Protein AF-A0A7Y0R217-F1 (afdb_monomer)

Radius of gyration: 30.02 Å; Cα contacts (8 Å, |Δi|>4): 148; chains: 1; bounding box: 48×83×66 Å

pLDDT: mean 73.99, std 23.49, range [31.81, 98.44]

Mean predicted aligned error: 20.3 Å

Nearest PDB structures (foldseek):
  8pk0-assembly1_d  TM=7.500E-01  e=3.199E-02  Homo sapiens
  8qsj-assembly1_d  TM=7.349E-01  e=3.199E-02  Homo sapiens
  6zm5-assembly1_d  TM=7.813E-01  e=1.384E-01  Homo sapiens
  6jzn-assembly3_D  TM=6.390E-01  e=9.596E-02  Arabidopsis thaliana
  3er0-assembly1_A  TM=3.641E-01  e=2.591E+00  Saccharomyces cerevisiae

InterPro domains:
  IPR007379 Tim44-like domain [PF04280] (112-198)
  IPR007379 Tim44-like domain [SM00978] (103-214)
  IPR032710 NTF2-like domain superfamily [SSF54427] (113-202)

Foldseek 3Di:
DDDDDDPDDDPPPPVVVCPPPVVVVCVVDVCPPDNDPVNVVVVVVVVVVVVVVVVVVVVVVPPPDDDDDDDDDDDDDDDDDDDDDDDDDDDDDDDDDDDDDDPDPPVPAAPDDDPPDDPVVVQVVVQVVVVVCVVCLQVVVLVSVPVPDDPVVSVVSNVVSVVDDDGFAKAFPDKGKDFRHWDDDPPDTDTKIWIWGWIAGPVVRDIDIGTDID

Solvent-accessible surface area (backbone atoms only — not comparable to full-atom values): 14045 Å² total; per-residue (Å²): 138,82,88,77,89,82,89,78,75,97,75,73,76,80,71,61,69,62,68,80,49,55,60,64,51,52,76,78,37,88,78,78,78,62,93,46,77,66,53,58,51,51,53,50,50,53,51,48,51,52,51,52,52,53,50,56,58,57,60,69,72,73,72,89,82,82,83,81,88,85,84,89,84,85,88,80,88,84,89,82,90,82,82,90,82,89,78,83,92,79,89,77,88,86,77,89,76,91,78,92,87,73,99,62,90,70,77,77,67,50,75,40,70,59,90,88,64,58,63,67,64,48,42,56,48,50,47,50,50,52,50,52,48,50,50,25,60,23,70,66,36,59,74,65,47,50,78,76,45,55,76,70,57,34,54,53,51,50,58,53,53,71,74,55,78,82,71,52,56,72,42,72,78,45,70,47,60,44,80,69,31,23,45,54,61,100,86,49,77,50,69,31,35,38,36,41,37,32,34,31,27,75,87,79,70,45,74,49,75,40,81,48,78,84

Secondary structure (DSSP, 8-state):
-----------SSSSSTTTSSTTHHHHHS-TTSS--HHHHHHHHHHHHHHHHHHHHHHHTTS--S---------------------------------------------B-PPTT--HHHHHHHHHHHHHHHHHHHHTT-HHHHHTTS-HHHHHHHHHHHTTS-S---EEEEEEEEEEEEEEE-SS-EEEEEEEEEEEEETTTTEEEEEEEE-

Structure (mmCIF, N/CA/C/O backbone):
data_AF-A0A7Y0R217-F1
#
_entry.id   AF-A0A7Y0R217-F1
#
loop_
_atom_site.group_PDB
_atom_site.id
_atom_site.type_symbol
_atom_site.label_atom_id
_atom_site.label_alt_id
_atom_site.label_comp_id
_atom_site.label_asym_id
_atom_site.label_entity_id
_atom_site.label_seq_id
_atom_site.pdbx_PDB_ins_code
_atom_site.Cartn_x
_atom_site.Cartn_y
_atom_site.Cartn_z
_atom_site.occupancy
_atom_site.B_iso_or_equiv
_atom_site.auth_seq_id
_atom_site.auth_comp_id
_atom_site.auth_asym_id
_atom_site.auth_atom_id
_atom_site.pdbx_PDB_model_num
ATOM 1 N N . THR A 1 1 ? -19.863 64.760 17.420 1.00 40.34 1 THR A N 1
ATOM 2 C CA . THR A 1 1 ? -19.560 63.446 18.028 1.00 40.34 1 THR A CA 1
ATOM 3 C C . THR A 1 1 ? -19.439 62.432 16.890 1.00 40.34 1 THR A C 1
ATOM 5 O O . THR A 1 1 ? -20.419 62.153 16.228 1.00 40.34 1 THR A O 1
ATOM 8 N N . THR A 1 2 ? -18.251 62.281 16.296 1.00 39.44 2 THR A N 1
ATOM 9 C CA . THR A 1 2 ? -17.236 61.218 16.518 1.00 39.44 2 THR A CA 1
ATOM 10 C C . THR A 1 2 ? -17.605 59.802 16.041 1.00 39.44 2 THR A C 1
ATOM 12 O O . THR A 1 2 ? -18.441 59.167 16.670 1.00 39.44 2 THR A O 1
ATOM 15 N N . LYS A 1 3 ? -16.785 59.304 15.087 1.00 40.69 3 LYS A N 1
ATOM 16 C CA . LYS A 1 3 ? -16.396 57.897 14.789 1.00 40.69 3 LYS A CA 1
ATOM 17 C C . LYS A 1 3 ? -17.457 56.987 14.135 1.00 40.69 3 LYS A C 1
ATOM 19 O O . LYS A 1 3 ? -18.625 57.093 14.442 1.00 40.69 3 LYS A O 1
ATOM 24 N N . SER A 1 4 ? -17.131 56.025 13.268 1.00 38.47 4 SER A N 1
ATOM 25 C CA . SER A 1 4 ? -15.872 55.564 12.659 1.00 38.47 4 SER A CA 1
ATOM 26 C C . SER A 1 4 ? -16.232 54.629 11.500 1.00 38.47 4 SER A C 1
ATOM 28 O O . SER A 1 4 ? -17.182 53.862 11.605 1.00 38.47 4 SER A O 1
ATOM 30 N N . SER A 1 5 ? -15.422 54.641 10.443 1.00 52.19 5 SER A N 1
ATOM 31 C CA . SER A 1 5 ? -15.337 53.554 9.462 1.00 52.19 5 SER A CA 1
ATOM 32 C C . SER A 1 5 ? -14.946 52.244 10.163 1.00 52.19 5 SER A C 1
ATOM 34 O O . SER A 1 5 ? -14.032 52.260 10.992 1.00 52.19 5 SER A O 1
ATOM 36 N N . SER A 1 6 ? -15.554 51.122 9.780 1.00 46.84 6 SER A N 1
ATOM 37 C CA . SER A 1 6 ? -15.023 49.775 10.019 1.00 46.84 6 SER A CA 1
ATOM 38 C C . SER A 1 6 ? -14.644 49.132 8.686 1.00 46.84 6 SER A C 1
ATOM 40 O O . SER A 1 6 ? -15.359 48.329 8.097 1.00 46.84 6 SER A O 1
ATOM 42 N N . LYS A 1 7 ? -13.447 49.496 8.228 1.00 54.38 7 LYS A N 1
ATOM 43 C CA . LYS A 1 7 ? -12.594 48.626 7.425 1.00 54.38 7 LYS A CA 1
ATOM 44 C C . LYS A 1 7 ? -11.985 47.605 8.403 1.00 54.38 7 LYS A C 1
ATOM 46 O O . LYS A 1 7 ? -11.138 47.974 9.208 1.00 54.38 7 LYS A O 1
ATOM 51 N N . ILE A 1 8 ? -12.447 46.360 8.364 1.00 51.16 8 ILE A N 1
ATOM 52 C CA . ILE A 1 8 ? -11.819 45.184 8.994 1.00 51.16 8 ILE A CA 1
ATOM 53 C C . ILE A 1 8 ? -11.670 44.210 7.817 1.00 51.16 8 ILE A C 1
ATOM 55 O O . ILE A 1 8 ? -12.667 43.742 7.288 1.00 51.16 8 ILE A O 1
ATOM 59 N N . GLY A 1 9 ? -10.509 44.079 7.171 1.00 41.50 9 GLY A N 1
ATOM 60 C CA . GLY A 1 9 ? -9.228 43.677 7.751 1.00 41.50 9 GLY A CA 1
ATOM 61 C C . GLY A 1 9 ? -9.164 42.153 7.638 1.00 41.50 9 GLY A C 1
ATOM 62 O O . GLY A 1 9 ? -9.639 41.459 8.521 1.00 41.50 9 GLY A O 1
ATOM 63 N N . LEU A 1 10 ? -8.856 41.597 6.462 1.00 50.31 10 LEU A N 1
ATOM 64 C CA . LEU A 1 10 ? -7.530 41.055 6.106 1.00 50.31 10 LEU A CA 1
ATOM 65 C C . LEU A 1 10 ? -6.806 40.288 7.238 1.00 50.31 10 LEU A C 1
ATOM 67 O O . LEU A 1 10 ? -5.587 40.345 7.350 1.00 50.31 10 LEU A O 1
ATOM 71 N N . MET A 1 11 ? -7.555 39.578 8.080 1.00 53.94 11 MET A N 1
ATOM 72 C CA . MET A 1 11 ? -7.041 38.743 9.171 1.00 53.94 11 MET A CA 1
ATOM 73 C C . MET A 1 11 ? -7.435 37.267 8.978 1.00 53.94 11 MET A C 1
ATOM 75 O O . MET A 1 11 ? -7.652 36.540 9.934 1.00 53.94 11 MET A O 1
ATOM 79 N N . GLY A 1 12 ? -7.545 36.819 7.723 1.00 51.97 12 GLY A N 1
ATOM 80 C CA . GLY A 1 12 ? -7.735 35.403 7.374 1.00 51.97 12 GLY A CA 1
ATOM 81 C C . GLY A 1 12 ? -6.455 34.694 6.914 1.00 51.97 12 GLY A C 1
ATOM 82 O O . GLY A 1 12 ? -6.451 33.482 6.757 1.00 51.97 12 GLY A O 1
ATOM 83 N N . GLY A 1 13 ? -5.361 35.431 6.686 1.00 53.06 13 GLY A N 1
ATOM 84 C CA . GLY A 1 13 ? -4.181 34.904 5.983 1.00 53.06 13 GLY A CA 1
ATOM 85 C C . GLY A 1 13 ? -3.012 34.441 6.855 1.00 53.06 13 GLY A C 1
ATOM 86 O O . GLY A 1 13 ? -2.056 33.901 6.317 1.00 53.06 13 GLY A O 1
ATOM 87 N N . LEU A 1 14 ? -3.045 34.658 8.175 1.00 52.94 14 LEU A N 1
ATOM 88 C CA . LEU A 1 14 ? -1.906 34.358 9.064 1.00 52.94 14 LEU A CA 1
ATOM 89 C C . LEU A 1 14 ? -2.138 33.177 10.019 1.00 52.94 14 LEU A C 1
ATOM 91 O O . LEU A 1 14 ? -1.205 32.769 10.698 1.00 52.94 14 LEU A O 1
ATOM 95 N N . LEU A 1 15 ? -3.339 32.589 10.033 1.00 55.59 15 LEU A N 1
ATOM 96 C CA . LEU A 1 15 ? -3.631 31.360 10.789 1.00 55.59 15 LEU A CA 1
ATOM 97 C C . LEU A 1 15 ? -3.826 30.124 9.893 1.00 55.59 15 LEU A C 1
ATOM 99 O O . LEU A 1 15 ? -3.743 29.007 10.386 1.00 55.59 15 LEU A O 1
ATOM 103 N N . GLY A 1 16 ? -4.001 30.296 8.577 1.00 55.72 16 GLY A N 1
ATOM 104 C CA . GLY A 1 16 ? -4.123 29.178 7.629 1.00 55.72 16 GLY A CA 1
ATOM 105 C C . GLY A 1 16 ? -2.792 28.534 7.216 1.00 55.72 16 GLY A C 1
ATOM 106 O O . GLY A 1 16 ? -2.783 27.428 6.693 1.00 55.72 16 GLY A O 1
ATOM 107 N N . GLY A 1 17 ? -1.657 29.199 7.461 1.00 52.03 17 GLY A N 1
ATOM 108 C CA . GLY A 1 17 ? -0.336 28.720 7.028 1.00 52.03 17 GLY A CA 1
ATOM 109 C C . GLY A 1 17 ? 0.374 27.775 8.002 1.00 52.03 17 GLY A C 1
ATOM 110 O O . GLY A 1 17 ? 1.376 27.178 7.629 1.00 52.03 17 GLY A O 1
ATOM 111 N N . LEU A 1 18 ? -0.119 27.634 9.238 1.00 53.81 18 LEU A N 1
ATOM 112 C CA . LEU A 1 18 ? 0.486 26.754 10.251 1.00 53.81 18 LEU A CA 1
ATOM 113 C C . LEU A 1 18 ? -0.159 25.360 10.315 1.00 53.81 18 LEU A C 1
ATOM 115 O O . LEU A 1 18 ? 0.406 24.471 10.942 1.00 53.81 18 LEU A O 1
ATOM 119 N N . LEU A 1 19 ? -1.294 25.146 9.641 1.00 57.41 19 LEU A N 1
ATOM 120 C CA . LEU A 1 19 ? -2.012 23.865 9.662 1.00 57.41 19 LEU A CA 1
ATOM 121 C C . LEU A 1 19 ? -1.797 23.022 8.398 1.00 57.41 19 LEU A C 1
ATOM 123 O O . LEU A 1 19 ? -1.821 21.803 8.485 1.00 57.41 19 LEU A O 1
ATOM 127 N N . ALA A 1 20 ? -1.500 23.641 7.252 1.00 56.81 20 ALA A N 1
ATOM 128 C CA . ALA A 1 20 ? -1.344 22.915 5.987 1.00 56.81 20 ALA A CA 1
ATOM 129 C C . ALA A 1 20 ? 0.020 22.214 5.809 1.00 56.81 20 ALA A C 1
ATOM 131 O O . ALA A 1 20 ? 0.196 21.459 4.863 1.00 56.81 20 ALA A O 1
ATOM 132 N N . GLY A 1 21 ? 0.998 22.459 6.687 1.00 55.25 21 GLY A N 1
ATOM 133 C CA . GLY A 1 21 ? 2.333 21.854 6.547 1.00 55.25 21 GLY A CA 1
ATOM 134 C C . GLY A 1 21 ? 3.092 21.596 7.846 1.00 55.25 21 GLY A C 1
ATOM 135 O O . GLY A 1 21 ? 4.149 20.977 7.807 1.00 55.25 21 GLY A O 1
ATOM 136 N N . GLY A 1 22 ? 2.577 22.040 8.999 1.00 57.50 22 GLY A N 1
ATOM 137 C CA . GLY A 1 22 ? 3.243 21.835 10.290 1.00 57.50 22 GLY A CA 1
ATOM 138 C C . GLY A 1 22 ? 3.114 20.407 10.824 1.00 57.50 22 GLY A C 1
ATOM 139 O O . GLY A 1 22 ? 4.030 19.918 11.474 1.00 57.50 22 GLY A O 1
ATOM 140 N N . LEU A 1 23 ? 2.001 19.731 10.519 1.00 59.25 23 LEU A N 1
ATOM 141 C CA . LEU A 1 23 ? 1.755 18.362 10.972 1.00 59.25 23 LEU A CA 1
ATOM 142 C C . LEU A 1 23 ? 2.426 17.337 10.049 1.00 59.25 23 LEU A C 1
ATOM 144 O O . LEU A 1 23 ? 3.128 16.468 10.542 1.00 59.25 23 LEU A O 1
ATOM 148 N N . LEU A 1 24 ? 2.344 17.495 8.724 1.00 55.47 24 LEU A N 1
ATOM 149 C CA . LEU A 1 24 ? 2.995 16.574 7.777 1.00 55.47 24 LEU A CA 1
ATOM 150 C C . LEU A 1 24 ? 4.533 16.645 7.825 1.00 55.47 24 LEU A C 1
ATOM 152 O O . LEU A 1 24 ? 5.201 15.623 7.697 1.00 55.47 24 LEU A O 1
ATOM 156 N N . ALA A 1 25 ? 5.117 17.815 8.107 1.00 56.38 25 ALA A N 1
ATOM 157 C CA . ALA A 1 25 ? 6.560 17.928 8.341 1.00 56.38 25 ALA A CA 1
ATOM 158 C C . ALA A 1 25 ? 7.022 17.199 9.620 1.00 56.38 25 ALA A C 1
ATOM 160 O O . ALA A 1 25 ? 8.169 16.760 9.685 1.00 56.38 25 ALA A O 1
ATOM 161 N N . ALA A 1 26 ? 6.138 17.042 10.613 1.00 58.41 26 ALA A N 1
ATOM 162 C CA . ALA A 1 26 ? 6.424 16.311 11.848 1.00 58.41 26 ALA A CA 1
ATOM 163 C C . ALA A 1 26 ? 6.405 14.783 11.663 1.00 58.41 26 ALA A C 1
ATOM 165 O O . ALA A 1 26 ? 7.041 14.080 12.441 1.00 58.41 26 ALA A O 1
ATOM 166 N N . PHE A 1 27 ? 5.716 14.276 10.633 1.00 55.00 27 PHE A N 1
ATOM 167 C CA . PHE A 1 27 ? 5.677 12.845 10.307 1.00 55.00 27 PHE A CA 1
ATOM 168 C C . PHE A 1 27 ? 6.881 12.384 9.469 1.00 55.00 27 PHE A C 1
ATOM 170 O O . PHE A 1 27 ? 7.297 11.237 9.592 1.00 55.00 27 PHE A O 1
ATOM 177 N N . PHE A 1 28 ? 7.486 13.271 8.667 1.00 62.25 28 PHE A N 1
ATOM 178 C CA . PHE A 1 28 ? 8.640 12.936 7.812 1.00 62.25 28 PHE A CA 1
ATOM 179 C C . PHE A 1 28 ? 10.005 13.393 8.351 1.00 62.25 28 PHE A C 1
ATOM 181 O O . PHE A 1 28 ? 11.042 12.966 7.846 1.00 62.25 28 PHE A O 1
ATOM 188 N N . GLY A 1 29 ? 10.039 14.246 9.375 1.00 53.84 29 GLY A N 1
ATOM 189 C CA . GLY A 1 29 ? 11.262 14.621 10.079 1.00 53.84 29 GLY A CA 1
ATOM 190 C C . GLY A 1 29 ? 11.095 14.333 11.560 1.00 53.84 29 GLY A C 1
ATOM 191 O O . GLY A 1 29 ? 10.239 14.951 12.181 1.00 53.84 29 GLY A O 1
ATOM 192 N N . GLY A 1 30 ? 11.900 13.417 12.112 1.00 53.91 30 GLY A N 1
ATOM 193 C CA . GLY A 1 30 ? 11.903 12.988 13.520 1.00 53.91 30 GLY A CA 1
ATOM 194 C C . GLY A 1 30 ? 12.216 14.097 14.536 1.00 53.91 30 GLY A C 1
ATOM 195 O O . GLY A 1 30 ? 13.171 14.004 15.293 1.00 53.91 30 GLY A O 1
ATOM 196 N N . ALA A 1 31 ? 11.403 15.149 14.565 1.00 51.25 31 ALA A N 1
ATOM 197 C CA . ALA A 1 31 ? 11.611 16.381 15.317 1.00 51.25 31 ALA A CA 1
ATOM 198 C C . ALA A 1 31 ? 11.029 16.343 16.740 1.00 51.25 31 ALA A C 1
ATOM 200 O O . ALA A 1 31 ? 10.932 17.383 17.391 1.00 51.25 31 ALA A O 1
ATOM 201 N N . PHE A 1 32 ? 10.613 15.173 17.235 1.00 50.97 32 PHE A N 1
ATOM 202 C CA . PHE A 1 32 ? 9.983 15.060 18.555 1.00 50.97 32 PHE A CA 1
ATOM 203 C C . PHE A 1 32 ? 10.562 13.964 19.452 1.00 50.97 32 PHE A C 1
ATOM 205 O O . PHE A 1 32 ? 9.978 13.661 20.490 1.00 50.97 32 PHE A O 1
ATOM 212 N N . GLU A 1 33 ? 11.753 13.448 19.142 1.00 54.47 33 GLU A N 1
ATOM 213 C CA . GLU A 1 33 ? 12.513 12.617 20.081 1.00 54.47 33 GLU A CA 1
ATOM 214 C C . GLU A 1 33 ? 13.579 13.456 20.810 1.00 54.47 33 GLU A C 1
ATOM 216 O O . GLU A 1 33 ? 14.783 13.317 20.619 1.00 54.47 33 GLU A O 1
ATOM 221 N N . GLY A 1 34 ? 13.102 14.377 21.656 1.00 58.50 34 GLY A N 1
ATOM 222 C CA . GLY A 1 34 ? 13.940 15.282 22.447 1.00 58.50 34 GLY A CA 1
ATOM 223 C C . GLY A 1 34 ? 14.572 16.401 21.614 1.00 58.50 34 GLY A C 1
ATOM 224 O O . GLY A 1 34 ? 15.005 16.195 20.493 1.00 58.50 34 GLY A O 1
ATOM 225 N N . ILE A 1 35 ? 14.636 17.617 22.161 1.00 56.47 35 ILE A N 1
ATOM 226 C CA . ILE A 1 35 ? 15.282 18.744 21.472 1.00 56.47 35 ILE A CA 1
ATOM 227 C C . ILE A 1 35 ? 16.783 18.440 21.367 1.00 56.47 35 ILE A C 1
ATOM 229 O O . ILE A 1 35 ? 17.533 18.666 22.323 1.00 56.47 35 ILE A O 1
ATOM 233 N N . GLN A 1 36 ? 17.231 17.917 20.226 1.00 63.22 36 GLN A N 1
ATOM 234 C CA . GLN A 1 36 ? 18.647 17.747 19.945 1.00 63.22 36 GLN A CA 1
ATOM 235 C C . GLN A 1 36 ? 19.232 19.100 19.525 1.00 63.22 36 GLN A C 1
ATOM 237 O O . GLN A 1 36 ? 18.567 19.955 18.940 1.00 63.22 36 GLN A O 1
ATOM 242 N N . PHE A 1 37 ? 20.517 19.322 19.810 1.00 68.50 37 PHE A N 1
ATOM 243 C CA . PHE A 1 37 ? 21.212 20.559 19.425 1.00 68.50 37 PHE A CA 1
ATOM 244 C C . PHE A 1 37 ? 21.107 20.851 17.913 1.00 68.50 37 PHE A C 1
ATOM 246 O O . PHE A 1 37 ? 21.086 22.012 17.505 1.00 68.50 37 PHE A O 1
ATOM 253 N N . MET A 1 38 ? 20.976 19.807 17.089 1.00 73.38 38 MET A N 1
ATOM 254 C CA . MET A 1 38 ? 20.768 19.917 15.644 1.00 73.38 38 MET A CA 1
ATOM 255 C C . MET A 1 38 ? 19.411 20.523 15.266 1.00 73.38 38 MET A C 1
ATOM 257 O O . MET A 1 38 ? 19.349 21.304 14.317 1.00 73.38 38 MET A O 1
ATOM 261 N N . ASP A 1 39 ? 18.358 20.273 16.043 1.00 66.94 39 ASP A N 1
ATOM 262 C CA . ASP A 1 39 ? 17.020 20.814 15.776 1.00 66.94 39 ASP A CA 1
ATOM 263 C C . ASP A 1 39 ? 16.978 22.324 16.026 1.00 66.94 39 ASP A C 1
ATOM 265 O O . ASP A 1 39 ? 16.393 23.082 15.253 1.00 66.94 39 ASP A O 1
ATOM 269 N N . ILE A 1 40 ? 17.696 22.795 17.053 1.00 76.50 40 ILE A N 1
ATOM 270 C CA . ILE A 1 40 ? 17.872 24.228 17.335 1.00 76.50 40 ILE A CA 1
ATOM 271 C C . ILE A 1 40 ? 18.588 24.936 16.175 1.00 76.50 40 ILE A C 1
ATOM 273 O O . ILE A 1 40 ? 18.237 26.069 15.834 1.00 76.50 40 ILE A O 1
ATOM 277 N N . LEU A 1 41 ? 19.562 24.279 15.536 1.00 80.31 41 LEU A N 1
ATOM 278 C CA . LEU A 1 41 ? 20.255 24.833 14.370 1.00 80.31 41 LEU A CA 1
ATOM 279 C C . LEU A 1 41 ? 19.346 24.900 13.139 1.00 80.31 41 LEU A C 1
ATOM 281 O O . LEU A 1 41 ? 19.363 25.909 12.432 1.00 80.31 41 LEU A O 1
ATOM 285 N N . ILE A 1 42 ? 18.526 23.873 12.905 1.00 80.62 42 ILE A N 1
ATOM 286 C CA . ILE A 1 42 ? 17.559 23.844 11.798 1.00 80.62 42 ILE A CA 1
ATOM 287 C C . ILE A 1 42 ? 16.499 24.934 11.988 1.00 80.62 42 ILE A C 1
ATOM 289 O O . ILE A 1 42 ? 16.258 25.725 11.075 1.00 80.62 42 ILE A O 1
ATOM 293 N N . ILE A 1 43 ? 15.931 25.058 13.191 1.00 79.81 43 ILE A N 1
ATOM 294 C CA . ILE A 1 43 ? 14.963 26.114 13.521 1.00 79.81 43 ILE A CA 1
ATOM 295 C C . ILE A 1 43 ? 15.605 27.504 13.376 1.00 79.81 43 ILE A C 1
ATOM 297 O O . ILE A 1 43 ? 14.994 28.411 12.806 1.00 79.81 43 ILE A O 1
ATOM 301 N N . GLY A 1 44 ? 16.855 27.678 13.821 1.00 88.81 44 GLY A N 1
ATOM 302 C CA . GLY A 1 44 ? 17.613 28.919 13.644 1.00 88.81 44 GLY A CA 1
ATOM 303 C C . GLY A 1 44 ? 17.851 29.280 12.173 1.00 88.81 44 GLY A C 1
ATOM 304 O O . GLY A 1 44 ? 17.706 30.444 11.791 1.00 88.81 44 GLY A O 1
ATOM 305 N N . LEU A 1 45 ? 18.156 28.292 11.327 1.00 85.75 45 LEU A N 1
ATOM 306 C CA . LEU A 1 45 ? 18.332 28.475 9.886 1.00 85.75 45 LEU A CA 1
ATOM 307 C C . LEU A 1 45 ? 17.016 28.866 9.202 1.00 85.75 45 LEU A C 1
ATOM 309 O O . LEU A 1 45 ? 16.996 29.810 8.410 1.00 85.75 45 LEU A O 1
ATOM 313 N N . ILE A 1 46 ? 15.914 28.197 9.546 1.00 85.38 46 ILE A N 1
ATOM 314 C CA . ILE A 1 46 ? 14.575 28.522 9.036 1.00 85.38 46 ILE A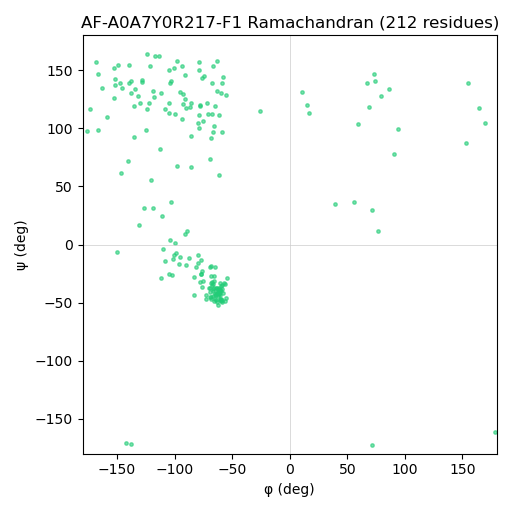 CA 1
ATOM 315 C C . ILE A 1 46 ? 14.194 29.954 9.437 1.00 85.38 46 ILE A C 1
ATOM 317 O O . ILE A 1 46 ? 13.806 30.755 8.583 1.00 85.38 46 ILE A O 1
ATOM 321 N N . ALA A 1 47 ? 14.389 30.328 10.706 1.00 86.06 47 ALA A N 1
ATOM 322 C CA . ALA A 1 47 ? 14.137 31.685 11.189 1.00 86.06 47 ALA A CA 1
ATOM 323 C C . ALA A 1 47 ? 15.010 32.734 10.474 1.00 86.06 47 ALA A C 1
ATOM 325 O O . ALA A 1 47 ? 14.522 33.812 10.126 1.00 86.06 47 ALA A O 1
ATOM 326 N N . PHE A 1 48 ? 16.280 32.423 10.196 1.00 88.19 48 PHE A N 1
ATOM 327 C CA . PHE A 1 48 ? 17.181 33.299 9.444 1.00 88.19 48 PHE A CA 1
ATOM 328 C C . PHE A 1 48 ? 16.731 33.495 7.991 1.00 88.19 48 PHE A C 1
ATOM 330 O O . PHE A 1 48 ? 16.764 34.623 7.494 1.00 88.19 48 PHE A O 1
ATOM 337 N N . ILE A 1 49 ? 16.278 32.433 7.316 1.00 85.50 49 ILE A N 1
ATOM 338 C CA . ILE A 1 49 ? 15.752 32.512 5.946 1.00 85.50 49 ILE A CA 1
ATOM 339 C C . ILE A 1 49 ? 14.486 33.372 5.917 1.00 85.50 49 ILE A C 1
ATOM 341 O O . ILE A 1 49 ? 14.417 34.305 5.116 1.00 85.50 49 ILE A O 1
ATOM 345 N N . ILE A 1 50 ? 13.536 33.139 6.828 1.00 86.00 50 ILE A N 1
ATOM 346 C CA . ILE A 1 50 ? 12.310 33.946 6.939 1.00 86.00 50 ILE A CA 1
ATOM 347 C C . ILE A 1 50 ? 12.660 35.415 7.205 1.00 86.00 50 ILE A C 1
ATOM 349 O O . ILE A 1 50 ? 12.186 36.306 6.497 1.00 86.00 50 ILE A O 1
ATOM 353 N N . PHE A 1 51 ? 13.551 35.687 8.163 1.00 85.31 51 PHE A N 1
ATOM 354 C CA . PHE A 1 51 ? 13.986 37.047 8.483 1.00 85.31 51 PHE A CA 1
ATOM 355 C C . PHE A 1 51 ? 14.677 37.732 7.296 1.00 85.31 51 PHE A C 1
ATOM 357 O O . PHE A 1 51 ? 14.402 38.898 7.002 1.00 85.31 51 PHE A O 1
ATOM 364 N N . LYS A 1 52 ? 15.551 37.022 6.574 1.00 81.12 52 LYS A N 1
ATOM 365 C CA . LYS A 1 52 ? 16.254 37.549 5.397 1.00 81.12 52 LYS A CA 1
ATOM 366 C C . LYS A 1 52 ? 15.290 37.847 4.246 1.00 81.12 52 LYS A C 1
ATOM 368 O O . LYS A 1 52 ? 15.460 38.866 3.576 1.00 81.12 52 LYS A O 1
ATOM 373 N N . LEU A 1 5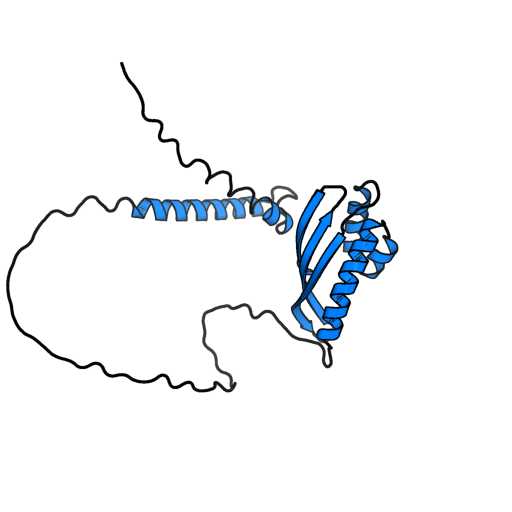3 ? 14.267 37.017 4.053 1.00 79.19 53 LEU A N 1
ATOM 374 C CA . LEU A 1 53 ? 13.259 37.172 3.003 1.00 79.19 53 LEU A CA 1
ATOM 375 C C . LEU A 1 53 ? 12.297 38.328 3.323 1.00 79.19 53 LEU A C 1
ATOM 377 O O . LEU A 1 53 ? 12.079 39.200 2.481 1.00 79.19 53 LEU A O 1
ATOM 381 N N . MET A 1 54 ? 11.841 38.437 4.576 1.00 79.81 54 MET A N 1
ATOM 382 C CA . MET A 1 54 ? 11.061 39.588 5.053 1.00 79.81 54 MET A CA 1
ATOM 383 C C . MET A 1 54 ? 11.856 40.897 4.965 1.00 79.81 54 MET A C 1
ATOM 385 O O . MET A 1 54 ? 11.328 41.917 4.522 1.00 79.81 54 MET A O 1
ATOM 389 N N . ARG A 1 55 ? 13.146 40.885 5.323 1.00 69.56 55 ARG A N 1
ATOM 390 C CA . ARG A 1 55 ? 14.017 42.066 5.213 1.00 69.56 55 ARG A CA 1
ATOM 391 C C . ARG A 1 55 ? 14.275 42.466 3.756 1.00 69.56 55 ARG A C 1
ATOM 393 O O . ARG A 1 55 ? 14.329 43.659 3.466 1.00 69.56 55 ARG A O 1
ATOM 400 N N . GLY A 1 56 ? 14.379 41.499 2.842 1.00 62.72 56 GLY A N 1
ATOM 401 C CA . GLY A 1 56 ? 14.459 41.748 1.399 1.00 62.72 56 GLY A CA 1
ATOM 402 C C . GLY A 1 56 ? 13.189 42.395 0.836 1.00 62.72 56 GLY A C 1
ATOM 403 O O . GLY A 1 56 ? 13.271 43.305 0.014 1.00 62.72 56 GLY A O 1
ATOM 404 N N . MET A 1 57 ? 12.019 42.003 1.344 1.00 58.66 57 MET A N 1
ATOM 405 C CA . MET A 1 57 ? 10.731 42.552 0.910 1.00 58.66 57 MET A CA 1
ATOM 406 C C . MET A 1 57 ? 10.426 43.939 1.505 1.00 58.66 57 MET A C 1
ATOM 408 O O . MET A 1 57 ? 9.821 44.774 0.832 1.00 58.66 57 MET A O 1
ATOM 412 N N . LEU A 1 58 ? 10.882 44.235 2.730 1.00 55.19 58 LEU A N 1
ATOM 413 C CA . LEU A 1 58 ? 10.748 45.574 3.324 1.00 55.19 58 LEU A CA 1
ATOM 414 C C . LEU A 1 58 ? 11.767 46.588 2.771 1.00 55.19 58 LEU A C 1
ATOM 416 O O . LEU A 1 58 ? 11.465 47.779 2.736 1.00 55.19 58 LEU A O 1
ATOM 420 N N . GLY A 1 59 ? 12.928 46.142 2.276 1.00 55.00 59 GLY A N 1
ATOM 421 C CA . GLY A 1 59 ? 13.902 47.011 1.600 1.00 55.00 59 GLY A CA 1
ATOM 422 C C . GLY A 1 59 ? 13.425 47.538 0.239 1.00 55.00 59 GLY A C 1
ATOM 423 O O . GLY A 1 59 ? 13.796 48.639 -0.160 1.00 55.00 59 GLY A O 1
ATOM 424 N N . ALA A 1 60 ? 12.539 46.807 -0.445 1.00 51.75 60 ALA A N 1
ATOM 425 C CA . ALA A 1 60 ? 11.981 47.215 -1.737 1.00 51.75 60 ALA A CA 1
ATOM 426 C C . ALA A 1 60 ? 10.886 48.296 -1.628 1.00 51.75 60 ALA A C 1
ATOM 428 O O . ALA A 1 60 ? 10.526 48.915 -2.628 1.00 51.75 60 ALA A O 1
ATOM 429 N N . LYS A 1 61 ? 10.361 48.563 -0.421 1.00 49.19 61 LYS A N 1
ATOM 430 C CA . LYS A 1 61 ? 9.280 49.542 -0.201 1.00 49.19 61 LYS A CA 1
ATOM 431 C C . LYS A 1 61 ? 9.757 50.906 0.310 1.00 49.19 61 LYS A C 1
ATOM 433 O O . LYS A 1 61 ? 8.935 51.796 0.511 1.00 49.19 61 LYS A O 1
ATOM 438 N N . GLN A 1 62 ? 11.068 51.094 0.473 1.00 44.78 62 GLN A N 1
ATOM 439 C CA . GLN A 1 62 ? 11.677 52.350 0.930 1.00 44.78 62 GLN A CA 1
ATOM 440 C C . GLN A 1 62 ? 12.478 53.069 -0.177 1.00 44.78 62 GLN A C 1
ATOM 442 O O . GLN A 1 62 ? 13.375 53.854 0.111 1.00 44.78 62 GLN A O 1
ATOM 447 N N . GLY A 1 63 ? 12.146 52.813 -1.449 1.00 47.53 63 GLY A N 1
ATOM 448 C CA . GLY A 1 63 ? 12.773 53.445 -2.619 1.00 47.53 63 GLY A CA 1
ATOM 449 C C . GLY A 1 63 ? 11.949 54.536 -3.319 1.00 47.53 63 GLY A C 1
ATOM 450 O O . GLY A 1 63 ? 12.386 55.043 -4.344 1.00 47.53 63 GLY A O 1
ATOM 451 N N . SER A 1 64 ? 10.766 54.920 -2.821 1.00 42.94 64 SER A N 1
ATOM 452 C CA . SER A 1 64 ? 9.864 55.855 -3.525 1.00 42.94 64 SER A CA 1
ATOM 453 C C . SER A 1 64 ? 9.869 57.289 -2.975 1.00 42.94 64 SER A C 1
ATOM 455 O O . SER A 1 64 ? 8.819 57.927 -2.919 1.00 42.94 64 SER A O 1
ATOM 457 N N . MET A 1 65 ? 11.018 57.809 -2.530 1.00 45.97 65 MET A N 1
ATOM 458 C CA . MET A 1 65 ? 11.098 59.181 -2.008 1.00 45.97 65 MET A CA 1
ATOM 459 C C . MET A 1 65 ? 12.441 59.854 -2.310 1.00 45.97 65 MET A C 1
ATOM 461 O O . MET A 1 65 ? 13.183 60.194 -1.396 1.00 45.97 65 MET A O 1
ATOM 465 N N . ASN A 1 66 ? 12.767 60.026 -3.591 1.00 43.34 66 ASN A N 1
ATOM 466 C CA . ASN A 1 66 ? 13.534 61.162 -4.123 1.00 43.34 66 ASN A CA 1
ATOM 467 C C . ASN A 1 66 ? 13.914 60.869 -5.575 1.00 43.34 66 ASN A C 1
ATOM 469 O O . ASN A 1 66 ? 14.872 60.148 -5.810 1.00 43.34 66 ASN A O 1
ATOM 473 N N . GLN A 1 67 ? 13.251 61.501 -6.543 1.00 41.81 67 GLN A N 1
ATOM 474 C CA . GLN A 1 67 ? 14.040 62.291 -7.482 1.00 41.81 67 GLN A CA 1
ATOM 475 C C . GLN A 1 67 ? 13.193 63.346 -8.177 1.00 41.81 67 GLN A C 1
ATOM 477 O O . GLN A 1 67 ? 12.294 63.102 -8.978 1.00 41.81 67 GLN A O 1
ATOM 482 N N . GLN A 1 68 ? 13.513 64.558 -7.762 1.00 36.06 68 GLN A N 1
ATOM 483 C CA . GLN A 1 68 ? 13.056 65.828 -8.254 1.00 36.06 68 GLN A CA 1
ATOM 484 C C . GLN A 1 68 ? 13.486 66.021 -9.713 1.00 36.06 68 GLN A C 1
ATOM 486 O O . GLN A 1 68 ? 14.647 65.821 -10.053 1.00 36.06 68 GLN A O 1
ATOM 491 N N . ARG A 1 69 ? 12.516 66.439 -10.535 1.00 41.31 69 ARG A N 1
ATOM 492 C CA . ARG A 1 69 ? 12.627 67.364 -11.677 1.00 41.31 69 ARG A CA 1
ATOM 493 C C . ARG A 1 69 ? 14.047 67.649 -12.194 1.00 41.31 69 ARG A C 1
ATOM 495 O O . ARG A 1 69 ? 14.795 68.349 -11.514 1.00 41.31 69 ARG A O 1
ATOM 502 N N . GLN A 1 70 ? 14.284 67.326 -13.471 1.00 38.03 70 GLN A N 1
ATOM 503 C CA . GLN A 1 70 ? 14.696 68.301 -14.500 1.00 38.03 70 GLN A CA 1
ATOM 504 C C . GLN A 1 70 ? 14.739 67.677 -15.917 1.00 38.03 70 GLN A C 1
ATOM 506 O O . GLN A 1 70 ? 15.517 66.775 -16.194 1.00 38.03 70 GLN A O 1
ATOM 511 N N . GLN A 1 71 ? 13.878 68.190 -16.803 1.00 34.88 71 GLN A N 1
ATOM 512 C CA . GLN A 1 71 ? 14.072 68.326 -18.263 1.00 34.88 71 GLN A CA 1
ATOM 513 C C . GLN A 1 71 ? 14.529 69.784 -18.516 1.00 34.88 71 GLN A C 1
ATOM 515 O O . GLN A 1 71 ? 14.219 70.605 -17.642 1.00 34.88 71 GLN A O 1
ATOM 520 N N . PRO A 1 72 ? 15.208 70.171 -19.629 1.00 51.78 72 PRO A N 1
ATOM 521 C CA . PRO A 1 72 ? 14.888 69.883 -21.053 1.00 51.78 72 PRO A CA 1
ATOM 522 C C . PRO A 1 72 ? 16.179 69.627 -21.907 1.00 51.78 72 PRO A C 1
ATOM 524 O O . PRO A 1 72 ? 17.238 69.471 -21.320 1.00 51.78 72 PRO A O 1
ATOM 527 N N . ALA A 1 73 ? 16.276 69.513 -23.242 1.00 31.81 73 ALA A N 1
ATOM 528 C CA . ALA A 1 73 ? 15.476 69.934 -24.391 1.00 31.81 73 ALA A CA 1
ATOM 529 C C . ALA A 1 73 ? 15.972 69.256 -25.709 1.00 31.81 73 ALA A C 1
ATOM 531 O O . ALA A 1 73 ? 17.154 68.962 -25.838 1.00 31.81 73 ALA A O 1
ATOM 532 N N . PHE A 1 74 ? 15.065 69.187 -26.697 1.00 33.59 74 PHE A N 1
ATOM 533 C CA . PHE A 1 74 ? 15.223 69.492 -28.141 1.00 33.59 74 PHE A CA 1
ATOM 534 C C . PHE A 1 74 ? 15.868 68.531 -29.179 1.00 33.59 74 PHE A C 1
ATOM 536 O O . PHE A 1 74 ? 17.038 68.178 -29.099 1.00 33.59 74 PHE A O 1
ATOM 543 N N . GLY A 1 75 ? 15.095 68.324 -30.268 1.00 32.34 75 GLY A N 1
ATOM 544 C CA . GLY A 1 75 ? 15.509 67.961 -31.641 1.00 32.34 75 GLY A CA 1
ATOM 545 C C . GLY A 1 75 ? 15.682 66.458 -31.887 1.00 32.34 75 GLY A C 1
ATOM 546 O O . GLY A 1 75 ? 16.296 65.779 -31.087 1.00 32.34 75 GLY A O 1
ATOM 547 N N . GLY A 1 76 ? 15.202 65.810 -32.946 1.00 32.22 76 GLY A N 1
ATOM 548 C CA . GLY A 1 76 ? 14.588 66.215 -34.203 1.00 32.22 76 GLY A CA 1
ATOM 549 C C . GLY A 1 76 ? 14.829 65.082 -35.220 1.00 32.22 76 GLY A C 1
ATOM 550 O O . GLY A 1 76 ? 15.927 64.549 -35.279 1.00 32.22 76 GLY A O 1
ATOM 551 N N . ASN A 1 77 ? 13.810 64.772 -36.024 1.00 32.97 77 ASN A N 1
ATOM 552 C CA . ASN A 1 77 ? 13.856 64.142 -37.353 1.00 32.97 77 ASN A CA 1
ATOM 553 C C . ASN A 1 77 ? 14.307 62.673 -37.594 1.00 32.97 77 ASN A C 1
ATOM 555 O O . ASN A 1 77 ? 15.371 62.227 -37.190 1.00 32.97 77 ASN A O 1
ATOM 559 N N . ALA A 1 78 ? 13.526 62.065 -38.503 1.00 34.28 78 ALA A N 1
ATOM 560 C CA . ALA A 1 78 ? 13.871 61.084 -39.545 1.00 34.28 78 ALA A CA 1
ATOM 561 C C . ALA A 1 78 ? 13.735 59.568 -39.265 1.00 34.28 78 ALA A C 1
ATOM 563 O O . ALA A 1 78 ? 14.612 58.902 -38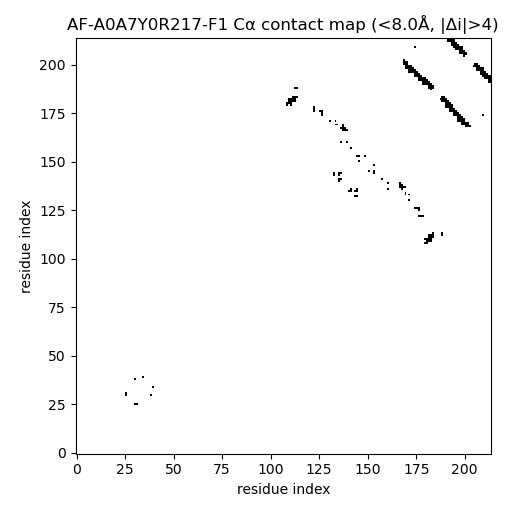.728 1.00 34.28 78 ALA A O 1
ATOM 564 N N . SER A 1 79 ? 12.606 59.056 -39.768 1.00 39.22 79 SER A N 1
ATOM 565 C CA . SER A 1 79 ? 12.371 57.835 -40.555 1.00 39.22 79 SER A CA 1
ATOM 566 C C . SER A 1 79 ? 13.497 56.806 -40.707 1.00 39.22 79 SER A C 1
ATOM 568 O O . SER A 1 79 ? 14.547 57.135 -41.252 1.00 39.22 79 SER A O 1
ATOM 570 N N . LYS A 1 80 ? 13.172 55.525 -40.473 1.00 36.84 80 LYS A N 1
ATOM 571 C CA . LYS A 1 80 ? 13.635 54.394 -41.297 1.00 36.84 80 LYS A CA 1
ATOM 572 C C . LYS A 1 80 ? 12.642 53.226 -41.247 1.00 36.84 80 LYS A C 1
ATOM 574 O O . LYS A 1 80 ? 12.228 52.785 -40.182 1.00 36.84 80 LYS A O 1
ATOM 579 N N . PHE A 1 81 ? 12.246 52.804 -42.445 1.00 40.12 81 PHE A N 1
ATOM 580 C CA . PHE A 1 81 ? 11.571 51.552 -42.773 1.00 40.12 81 PHE A CA 1
ATOM 581 C C . PHE A 1 81 ? 12.526 50.376 -42.546 1.00 40.12 81 PHE A C 1
ATOM 583 O O . PHE A 1 81 ? 13.655 50.461 -43.017 1.00 40.12 81 PHE A O 1
ATOM 590 N N . GLU A 1 82 ? 12.046 49.269 -41.976 1.00 40.31 82 GLU A N 1
ATOM 591 C CA . GLU A 1 82 ? 12.636 47.936 -42.161 1.00 40.31 82 GLU A CA 1
ATOM 592 C C . GLU A 1 82 ? 11.555 46.849 -42.002 1.00 40.31 82 GLU A C 1
ATOM 594 O O . GLU A 1 82 ? 10.637 46.963 -41.191 1.00 40.31 82 GLU A O 1
ATOM 599 N N . GLN A 1 83 ? 11.616 45.862 -42.896 1.00 43.62 83 GLN A N 1
ATOM 600 C CA . GLN A 1 83 ? 10.603 44.846 -43.200 1.00 43.62 83 GLN A CA 1
ATOM 601 C C . GLN A 1 83 ? 10.572 43.702 -42.166 1.00 43.62 83 GLN A C 1
ATOM 603 O O . GLN A 1 83 ? 11.596 43.423 -41.543 1.00 43.62 83 GLN A O 1
ATOM 608 N N . PRO A 1 84 ? 9.448 42.969 -42.028 1.00 44.50 84 PRO A N 1
ATOM 609 C CA . PRO A 1 84 ? 9.388 41.758 -41.221 1.00 44.50 84 PRO A CA 1
ATOM 610 C C . PRO A 1 84 ? 9.849 40.556 -42.057 1.00 44.50 84 PRO A C 1
ATOM 612 O O . PRO A 1 84 ? 9.252 40.265 -43.093 1.00 44.50 84 PRO A O 1
ATOM 615 N N . ASN A 1 85 ? 10.885 39.842 -41.611 1.00 38.34 85 ASN A N 1
ATOM 616 C CA . ASN A 1 85 ? 11.268 38.571 -42.220 1.00 38.34 85 ASN A CA 1
ATOM 617 C C . ASN A 1 85 ? 10.848 37.401 -41.319 1.00 38.34 85 ASN A C 1
ATOM 619 O O . ASN A 1 85 ? 11.216 37.330 -40.147 1.00 38.34 85 ASN A O 1
ATOM 623 N N . MET A 1 86 ? 10.028 36.522 -41.889 1.00 43.25 86 MET A N 1
ATOM 624 C CA . MET A 1 86 ? 9.510 35.291 -41.303 1.00 43.25 86 MET A CA 1
ATOM 625 C C . MET A 1 86 ? 10.481 34.146 -41.620 1.00 43.25 86 MET A C 1
ATOM 627 O O . MET A 1 86 ? 10.626 33.784 -42.782 1.00 43.25 86 MET A O 1
ATOM 631 N N . GLN A 1 87 ? 11.080 33.518 -40.608 1.00 42.06 87 GLN A N 1
ATOM 632 C CA . GLN A 1 87 ? 11.762 32.222 -40.748 1.00 42.06 87 GLN A CA 1
ATOM 633 C C . GLN A 1 87 ? 11.339 31.346 -39.558 1.00 42.06 87 GLN A C 1
ATOM 635 O O . GLN A 1 87 ? 11.700 31.616 -38.420 1.00 42.06 87 GLN A O 1
ATOM 640 N N . ASN A 1 88 ? 10.280 30.554 -39.738 1.00 37.56 88 ASN A N 1
ATOM 641 C CA . ASN A 1 88 ? 10.308 29.120 -40.053 1.00 37.56 88 ASN A CA 1
ATOM 642 C C . ASN A 1 88 ? 11.036 28.266 -39.003 1.00 37.56 88 ASN A C 1
ATOM 644 O O . ASN A 1 88 ? 12.258 28.220 -38.928 1.00 37.56 88 ASN A O 1
ATOM 648 N N . PHE A 1 89 ? 10.204 27.591 -38.210 1.00 40.66 89 PHE A N 1
ATOM 649 C CA . PHE A 1 89 ? 10.525 26.506 -37.295 1.00 40.66 89 PHE A CA 1
ATOM 650 C C . PHE A 1 89 ? 10.861 25.253 -38.116 1.00 40.66 89 PHE A C 1
ATOM 652 O O . PHE A 1 89 ? 9.975 24.673 -38.740 1.00 40.66 89 PHE A O 1
ATOM 659 N N . GLU A 1 90 ? 12.117 24.814 -38.089 1.00 44.09 90 GLU A N 1
ATOM 660 C CA . GLU A 1 90 ? 12.487 23.454 -38.482 1.00 44.09 90 GLU A CA 1
ATOM 661 C C . GLU A 1 90 ? 12.673 22.611 -37.218 1.00 44.09 90 GLU A C 1
ATOM 663 O O . GLU A 1 90 ? 13.567 22.839 -36.404 1.00 44.09 90 GLU A O 1
ATOM 668 N N . GLN A 1 91 ? 11.772 21.645 -37.043 1.00 42.53 91 GLN A N 1
ATOM 669 C CA . GLN A 1 91 ? 11.872 20.563 -36.072 1.00 42.53 91 GLN A CA 1
ATOM 670 C C . GLN A 1 91 ? 12.837 19.509 -36.622 1.00 42.53 91 GLN A C 1
ATOM 672 O O . GLN A 1 91 ? 12.576 18.923 -37.671 1.00 42.53 91 GLN A O 1
ATOM 677 N N . GLN A 1 92 ? 13.931 19.244 -35.905 1.00 40.19 92 GLN A N 1
ATOM 678 C CA . GLN A 1 92 ? 14.754 18.055 -36.127 1.00 40.19 92 GLN A CA 1
ATOM 679 C C . GLN A 1 92 ? 14.500 17.011 -35.027 1.00 40.19 92 GLN A C 1
ATOM 681 O O . GLN A 1 92 ? 14.403 17.377 -33.853 1.00 40.19 92 GLN A O 1
ATOM 686 N N . PRO A 1 93 ? 14.410 15.715 -35.376 1.00 47.53 93 PRO A N 1
ATOM 687 C CA . PRO A 1 93 ? 14.287 14.637 -34.405 1.00 47.53 93 PRO A CA 1
ATOM 688 C C . PRO A 1 93 ? 15.658 14.352 -33.777 1.00 47.53 93 PRO A C 1
ATOM 690 O O . PRO A 1 93 ? 16.610 13.999 -34.470 1.00 47.53 93 PRO A O 1
ATOM 693 N N . ASN A 1 94 ? 15.768 14.519 -32.459 1.00 39.88 94 ASN A N 1
ATOM 694 C CA . ASN A 1 94 ? 17.002 14.262 -31.723 1.00 39.88 94 ASN A CA 1
ATOM 695 C C . ASN A 1 94 ? 17.169 12.755 -31.472 1.00 39.88 94 ASN A C 1
ATOM 697 O O . ASN A 1 94 ? 16.491 12.170 -30.627 1.00 39.88 94 ASN A O 1
ATOM 701 N N . THR A 1 95 ? 18.069 12.127 -32.225 1.00 43.59 95 THR A N 1
ATOM 702 C CA . THR A 1 95 ? 18.562 10.771 -31.979 1.00 43.59 95 THR A CA 1
ATOM 703 C C . THR A 1 95 ? 19.745 10.803 -31.013 1.00 43.59 95 THR A C 1
ATOM 705 O O . THR A 1 95 ? 20.797 11.361 -31.313 1.00 43.59 95 THR A O 1
ATOM 708 N N . ASN A 1 96 ? 19.537 10.146 -29.877 1.00 51.28 96 ASN A N 1
ATOM 709 C CA . ASN A 1 96 ? 20.469 9.727 -28.833 1.00 51.28 96 ASN A CA 1
ATOM 710 C C . ASN A 1 96 ? 21.946 9.509 -29.265 1.00 51.28 96 ASN A C 1
ATOM 712 O O . ASN A 1 96 ? 22.239 8.548 -29.976 1.00 51.28 96 ASN A O 1
ATOM 716 N N . ALA A 1 97 ? 22.878 10.328 -28.758 1.00 46.78 97 ALA A N 1
ATOM 717 C CA . ALA A 1 97 ? 24.300 9.995 -28.574 1.00 46.78 97 ALA A CA 1
ATOM 718 C C . ALA A 1 97 ? 24.963 11.002 -27.607 1.00 46.78 97 ALA A C 1
ATOM 720 O O . ALA A 1 97 ? 24.719 12.201 -27.689 1.00 46.78 97 ALA A O 1
ATOM 721 N N . GLY A 1 98 ? 25.758 10.496 -26.659 1.00 47.53 98 GLY A N 1
ATOM 722 C CA . GLY A 1 98 ? 26.173 11.188 -25.433 1.00 47.53 98 GLY A CA 1
ATOM 723 C C . GLY A 1 98 ? 27.018 12.462 -25.574 1.00 47.53 98 GLY A C 1
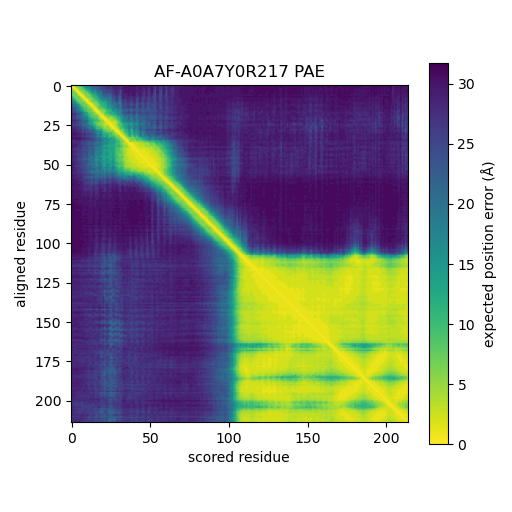ATOM 724 O O . GLY A 1 98 ? 27.744 12.655 -26.544 1.00 47.53 98 GLY A O 1
ATOM 725 N N . GLY A 1 99 ? 26.983 13.287 -24.520 1.00 39.69 99 GLY A N 1
ATOM 726 C CA . GLY A 1 99 ? 27.920 14.397 -24.329 1.00 39.69 99 GLY A CA 1
ATOM 727 C C . GLY A 1 99 ? 27.378 15.560 -23.495 1.00 39.69 99 GLY A C 1
ATOM 728 O O . GLY A 1 99 ? 26.842 16.509 -24.044 1.00 39.69 99 GLY A O 1
ATOM 729 N N . PHE A 1 100 ? 27.542 15.465 -22.173 1.00 50.44 100 PHE A N 1
ATOM 730 C CA . PHE A 1 100 ? 27.736 16.537 -21.178 1.00 50.44 100 PHE A CA 1
ATOM 731 C C . PHE A 1 100 ? 27.381 17.999 -21.574 1.00 50.44 100 PHE A C 1
ATOM 733 O O . PHE A 1 100 ? 28.094 18.623 -22.350 1.00 50.44 100 PHE A O 1
ATOM 740 N N . THR A 1 101 ? 26.343 18.581 -20.954 1.00 43.56 101 THR A N 1
ATOM 741 C CA . THR A 1 101 ? 26.333 19.880 -20.224 1.00 43.56 101 THR A CA 1
ATOM 742 C C . THR A 1 101 ? 24.893 20.365 -20.005 1.00 43.56 101 THR A C 1
ATOM 744 O O . THR A 1 101 ? 24.169 20.665 -20.947 1.00 43.56 101 THR A O 1
ATOM 747 N N . GLY A 1 102 ? 24.478 20.495 -18.744 1.00 39.94 102 GLY A N 1
ATOM 748 C CA . GLY A 1 102 ? 23.178 21.068 -18.395 1.00 39.94 102 GLY A CA 1
ATOM 749 C C . GLY A 1 102 ? 23.005 21.184 -16.887 1.00 39.94 102 GLY A C 1
ATOM 750 O O . GLY A 1 102 ? 22.680 20.212 -16.216 1.00 39.94 102 GLY A O 1
ATOM 751 N N . PHE A 1 103 ? 23.257 22.378 -16.348 1.00 47.19 103 PHE A N 1
ATOM 752 C CA . PHE A 1 103 ? 22.946 22.731 -14.966 1.00 47.19 103 PHE A CA 1
ATOM 753 C C . PHE A 1 103 ? 21.430 22.806 -14.783 1.00 47.19 103 PHE A C 1
ATOM 755 O O . PHE A 1 103 ? 20.803 23.842 -14.974 1.00 47.19 103 PHE A O 1
ATOM 762 N N . GLY A 1 104 ? 20.872 21.672 -14.398 1.00 41.91 104 GLY A N 1
ATOM 763 C CA . GLY A 1 104 ? 19.541 21.498 -13.858 1.00 41.91 104 GLY A CA 1
ATOM 764 C C . GLY A 1 104 ? 19.544 20.100 -13.281 1.00 41.91 104 GLY A C 1
ATOM 765 O O . GLY A 1 104 ? 19.466 19.136 -14.032 1.00 41.91 104 GLY A O 1
ATOM 766 N N . ALA A 1 105 ? 19.736 19.972 -11.968 1.00 45.03 105 ALA A N 1
ATOM 767 C CA . ALA A 1 105 ? 19.589 18.692 -11.292 1.00 45.03 105 ALA A CA 1
ATOM 768 C C . ALA A 1 105 ? 18.100 18.319 -11.298 1.00 45.03 105 ALA A C 1
ATOM 770 O O . ALA A 1 105 ? 17.412 18.440 -10.291 1.00 45.03 105 ALA A O 1
ATOM 771 N N . GLN A 1 106 ? 17.587 17.912 -12.458 1.00 48.50 106 GLN A N 1
ATOM 772 C CA . GLN A 1 106 ? 16.500 16.955 -12.497 1.00 48.50 106 GLN A CA 1
ATOM 773 C C . GLN A 1 106 ? 17.121 15.681 -11.940 1.00 48.50 106 GLN A C 1
ATOM 775 O O . GLN A 1 106 ? 17.950 15.046 -12.589 1.00 48.50 106 GLN A O 1
ATOM 780 N N . THR A 1 107 ? 16.834 15.392 -10.675 1.00 53.97 107 THR A N 1
ATOM 781 C CA . THR A 1 107 ? 17.080 14.071 -10.112 1.00 53.97 107 THR A CA 1
ATOM 782 C C . THR A 1 107 ? 16.269 13.103 -10.957 1.00 53.97 107 THR A C 1
ATOM 784 O O . THR A 1 107 ? 15.057 13.011 -10.782 1.00 53.97 107 THR A O 1
ATOM 787 N N . ASP A 1 108 ? 16.912 12.481 -11.940 1.00 78.81 108 ASP A N 1
ATOM 788 C CA . ASP A 1 108 ? 16.287 11.451 -12.755 1.00 78.81 108 ASP A CA 1
ATOM 789 C C . ASP A 1 108 ? 15.914 10.311 -11.805 1.00 78.81 108 ASP A C 1
ATOM 791 O O . ASP A 1 108 ? 16.788 9.724 -11.154 1.00 78.81 108 ASP A O 1
ATOM 795 N N . VAL A 1 109 ? 14.614 10.102 -11.595 1.00 82.56 109 VAL A N 1
ATOM 796 C CA . VAL A 1 109 ? 14.145 9.067 -10.679 1.00 82.56 109 VAL A CA 1
ATOM 797 C C . VAL A 1 109 ? 14.410 7.727 -11.366 1.00 82.56 109 VAL A C 1
ATOM 799 O O . VAL A 1 109 ? 13.956 7.529 -12.491 1.00 82.56 109 VAL A O 1
ATOM 802 N N . PRO A 1 110 ? 15.182 6.808 -10.756 1.00 85.88 110 PRO A N 1
ATOM 803 C CA . PRO A 1 110 ? 15.540 5.562 -11.415 1.00 85.88 110 PRO A CA 1
ATOM 804 C C . PRO A 1 110 ? 14.300 4.742 -11.774 1.00 85.88 110 PRO A C 1
ATOM 806 O O . PRO A 1 110 ? 13.463 4.473 -10.915 1.00 85.88 110 PRO A O 1
ATOM 809 N N . HIS A 1 111 ? 14.235 4.300 -13.028 1.00 91.81 111 HIS A N 1
ATOM 810 C CA . HIS A 1 111 ? 13.273 3.321 -13.538 1.00 91.81 111 HIS A CA 1
ATOM 811 C C . HIS A 1 111 ? 14.024 2.108 -14.110 1.00 91.81 111 HIS A C 1
ATOM 813 O O . HIS A 1 111 ? 13.897 1.758 -15.283 1.00 91.81 111 HIS A O 1
ATOM 819 N N . ASN A 1 112 ? 14.881 1.499 -13.287 1.00 93.19 112 ASN A N 1
ATOM 820 C CA . ASN A 1 112 ? 15.655 0.319 -13.658 1.00 93.19 112 ASN A CA 1
ATOM 821 C C . ASN A 1 112 ? 14.919 -0.955 -13.225 1.00 93.19 112 ASN A C 1
ATOM 823 O O . ASN A 1 112 ? 14.858 -1.269 -12.036 1.00 93.19 112 ASN A O 1
ATOM 827 N N . TYR A 1 113 ? 14.368 -1.684 -14.194 1.00 94.25 113 TYR A N 1
ATOM 828 C CA . TYR A 1 113 ? 13.537 -2.864 -13.958 1.00 94.25 113 TYR A CA 1
ATOM 829 C C . TYR A 1 113 ? 14.303 -4.177 -14.165 1.00 94.25 113 TYR A C 1
ATOM 831 O O . TYR A 1 113 ? 15.192 -4.243 -15.020 1.00 94.25 113 TYR A O 1
ATOM 839 N N . PRO A 1 114 ? 13.910 -5.261 -13.469 1.00 92.19 114 PRO A N 1
ATOM 840 C CA . PRO A 1 114 ? 14.388 -6.600 -13.787 1.00 92.19 114 PRO A CA 1
ATOM 841 C C . PRO A 1 114 ? 14.066 -6.999 -15.241 1.00 92.19 114 PRO A C 1
ATOM 843 O O . PRO A 1 114 ? 12.991 -6.661 -15.752 1.00 92.19 114 PRO A O 1
ATOM 846 N N . PRO A 1 115 ? 14.946 -7.753 -15.927 1.00 93.00 115 PRO A N 1
ATOM 847 C CA . PRO A 1 115 ? 14.662 -8.271 -17.261 1.00 93.00 115 PRO A CA 1
ATOM 848 C C . PRO A 1 115 ? 13.368 -9.095 -17.293 1.00 93.00 115 PRO A C 1
ATOM 850 O O . PRO A 1 115 ? 13.197 -10.020 -16.503 1.00 93.00 115 PRO A O 1
ATOM 853 N N . GLY A 1 116 ? 12.468 -8.778 -18.228 1.00 93.69 116 GLY A N 1
ATOM 854 C CA . GLY A 1 116 ? 11.190 -9.483 -18.380 1.00 93.69 116 GLY A CA 1
ATOM 855 C C . GLY A 1 116 ? 10.119 -9.121 -17.345 1.00 93.69 116 GLY A C 1
ATOM 856 O O . GLY A 1 116 ? 9.110 -9.815 -17.270 1.00 93.69 116 GLY A O 1
ATOM 857 N N . PHE A 1 117 ? 10.314 -8.060 -16.555 1.00 95.88 117 PHE A N 1
ATOM 858 C CA . PHE A 1 117 ? 9.312 -7.579 -15.606 1.00 95.88 117 PHE A CA 1
ATOM 859 C C . PHE A 1 117 ? 8.051 -7.056 -16.317 1.00 95.88 117 PHE A C 1
ATOM 861 O O . PHE A 1 117 ? 8.113 -6.098 -17.092 1.00 95.88 117 PHE A O 1
ATOM 868 N N . ASP A 1 118 ? 6.903 -7.673 -16.031 1.00 96.62 118 ASP A N 1
ATOM 869 C CA . ASP A 1 118 ? 5.597 -7.249 -16.542 1.00 96.62 118 ASP A CA 1
ATOM 870 C C . ASP A 1 118 ? 4.996 -6.169 -15.632 1.00 96.62 118 ASP A C 1
ATOM 872 O O . ASP A 1 118 ? 4.328 -6.453 -14.635 1.00 96.62 118 ASP A O 1
ATOM 876 N N . GLN A 1 119 ? 5.251 -4.909 -15.986 1.00 95.44 119 GLN A N 1
ATOM 877 C CA . GLN A 1 119 ? 4.779 -3.747 -15.230 1.00 95.44 119 GLN A CA 1
ATOM 878 C C . GLN A 1 119 ? 3.251 -3.692 -15.143 1.00 95.44 119 GLN A C 1
ATOM 880 O O . GLN A 1 119 ? 2.709 -3.343 -14.098 1.00 95.44 119 GLN A O 1
ATOM 885 N N . ALA A 1 120 ? 2.548 -4.046 -16.223 1.00 95.44 120 ALA A N 1
ATOM 886 C CA . ALA A 1 120 ? 1.094 -3.956 -16.269 1.00 95.44 120 ALA A CA 1
ATOM 887 C C . ALA A 1 120 ? 0.457 -5.000 -15.348 1.00 95.44 120 ALA A C 1
ATOM 889 O O . ALA A 1 120 ? -0.437 -4.674 -14.566 1.00 95.44 120 ALA A O 1
ATOM 890 N N . ALA A 1 121 ? 0.940 -6.245 -15.398 1.00 96.88 121 ALA A N 1
ATOM 891 C CA . ALA A 1 121 ? 0.497 -7.288 -14.480 1.00 96.88 121 ALA A CA 1
ATOM 892 C C . ALA A 1 121 ? 0.811 -6.925 -13.021 1.00 96.88 121 ALA A C 1
ATOM 894 O O . ALA A 1 121 ? -0.050 -7.101 -12.158 1.00 96.88 121 ALA A O 1
ATOM 895 N N . PHE A 1 122 ? 1.996 -6.363 -12.757 1.00 96.38 122 PHE A N 1
ATOM 896 C CA . PHE A 1 122 ? 2.387 -5.935 -11.416 1.00 96.38 122 PHE A CA 1
ATOM 897 C C . PHE A 1 122 ? 1.472 -4.832 -10.874 1.00 96.38 122 PHE A C 1
ATOM 899 O O . PHE A 1 122 ? 0.883 -5.020 -9.818 1.00 96.38 122 PHE A O 1
ATOM 906 N N . ILE A 1 123 ? 1.260 -3.743 -11.622 1.00 97.06 123 ILE A N 1
ATOM 907 C CA . ILE A 1 123 ? 0.365 -2.635 -11.232 1.00 97.06 123 ILE A CA 1
ATOM 908 C C . ILE A 1 123 ? -1.064 -3.136 -10.985 1.00 97.06 123 ILE A C 1
ATOM 910 O O . ILE A 1 123 ? -1.717 -2.739 -10.018 1.00 97.06 123 ILE A O 1
ATOM 914 N N . ASN A 1 124 ? -1.562 -4.040 -11.834 1.00 96.06 124 ASN A N 1
ATOM 915 C CA . ASN A 1 124 ? -2.866 -4.669 -11.625 1.00 96.06 124 ASN A CA 1
ATOM 916 C C . ASN A 1 124 ? -2.922 -5.434 -10.296 1.00 96.06 124 ASN A C 1
ATOM 918 O O . ASN A 1 124 ? -3.868 -5.240 -9.534 1.00 96.06 124 ASN A O 1
ATOM 922 N N . GLY A 1 125 ? -1.904 -6.248 -10.003 1.00 97.44 125 GLY A N 1
AT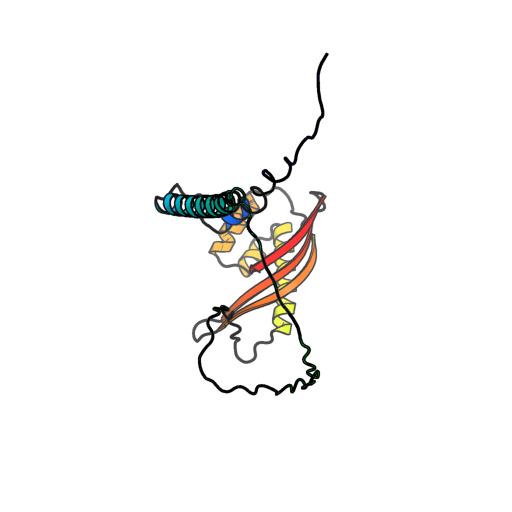OM 923 C CA . GLY A 1 125 ? -1.791 -6.975 -8.738 1.00 97.44 125 GLY A CA 1
ATOM 924 C C . GLY A 1 125 ? -1.669 -6.047 -7.529 1.00 97.44 125 GLY A C 1
ATOM 925 O O . GLY A 1 125 ? -2.344 -6.255 -6.528 1.00 97.44 125 GLY A O 1
ATOM 926 N N . SER A 1 126 ? -0.890 -4.969 -7.627 1.00 97.06 126 SER A N 1
ATOM 927 C CA . SER A 1 126 ? -0.703 -3.998 -6.544 1.00 97.06 126 SER A CA 1
ATOM 928 C C . SER A 1 126 ? -2.010 -3.341 -6.103 1.00 97.06 126 SER A C 1
ATOM 930 O O . SER A 1 126 ? -2.246 -3.189 -4.907 1.00 97.06 126 SER A O 1
ATOM 932 N N . ARG A 1 127 ? -2.897 -2.996 -7.046 1.00 97.19 127 ARG A N 1
ATOM 933 C CA . ARG A 1 127 ? -4.221 -2.428 -6.728 1.00 97.19 127 ARG A CA 1
ATOM 934 C C . ARG A 1 127 ? -5.131 -3.421 -6.008 1.00 97.19 127 ARG A C 1
ATOM 936 O O . ARG A 1 127 ? -5.972 -3.007 -5.212 1.00 97.19 127 ARG A O 1
ATOM 943 N N . GLU A 1 128 ? -4.989 -4.710 -6.297 1.00 97.12 128 GLU A N 1
ATOM 944 C CA . GLU A 1 128 ? -5.706 -5.763 -5.578 1.00 97.12 128 GLU A CA 1
ATOM 945 C C . GLU A 1 128 ? -5.134 -5.941 -4.169 1.00 97.12 128 GLU A C 1
ATOM 947 O O . GLU A 1 128 ? -5.876 -5.915 -3.191 1.00 97.12 128 GLU A O 1
ATOM 952 N N . HIS A 1 129 ? -3.808 -6.008 -4.043 1.00 97.12 129 HIS A N 1
ATOM 953 C CA . HIS A 1 129 ? -3.131 -6.109 -2.752 1.00 97.12 129 HIS A CA 1
ATOM 954 C C . HIS A 1 129 ? -3.431 -4.926 -1.825 1.00 97.12 129 HIS A C 1
ATOM 956 O O . HIS A 1 129 ? -3.621 -5.135 -0.629 1.00 97.12 129 HIS A O 1
ATOM 962 N N . TYR A 1 130 ? -3.575 -3.712 -2.370 1.00 97.50 130 TYR A N 1
ATOM 963 C CA . TYR A 1 130 ? -4.028 -2.551 -1.601 1.00 97.50 130 TYR A CA 1
ATOM 964 C C . TYR A 1 130 ? -5.387 -2.810 -0.938 1.00 97.50 130 TYR A C 1
ATOM 966 O O . TYR A 1 130 ? -5.554 -2.614 0.265 1.00 97.50 130 TYR A O 1
ATOM 974 N N . ARG A 1 131 ? -6.360 -3.314 -1.707 1.00 96.06 131 ARG A N 1
ATOM 975 C CA . ARG A 1 131 ? -7.702 -3.632 -1.195 1.00 96.06 131 ARG A CA 1
ATOM 976 C C . ARG A 1 131 ? -7.684 -4.778 -0.191 1.00 96.06 131 ARG A C 1
ATOM 978 O O . ARG A 1 131 ? -8.408 -4.710 0.797 1.00 96.06 131 ARG A O 1
ATOM 985 N N . ILE A 1 132 ? -6.860 -5.800 -0.422 1.00 96.75 132 ILE A N 1
ATOM 986 C CA . ILE A 1 132 ? -6.693 -6.920 0.513 1.00 96.75 132 ILE A CA 1
ATOM 987 C C . ILE A 1 132 ? -6.189 -6.410 1.865 1.00 96.75 132 ILE A C 1
ATOM 989 O O . ILE A 1 132 ? -6.781 -6.745 2.887 1.00 96.75 132 ILE A O 1
ATOM 993 N N . LEU A 1 133 ? -5.152 -5.566 1.880 1.00 97.00 133 LEU A N 1
ATOM 994 C CA . LEU A 1 133 ? -4.607 -5.006 3.118 1.00 97.00 133 LEU A CA 1
ATOM 995 C C . LEU A 1 133 ? -5.613 -4.116 3.854 1.00 97.00 133 LEU A C 1
ATOM 997 O O . LEU A 1 133 ? -5.780 -4.269 5.062 1.00 97.00 133 LEU A O 1
ATOM 1001 N N . GLN A 1 134 ? -6.335 -3.249 3.137 1.00 95.62 134 GLN A N 1
ATOM 1002 C CA . GLN A 1 134 ? -7.405 -2.432 3.727 1.00 95.62 134 GLN A CA 1
ATOM 1003 C C . GLN A 1 134 ? -8.521 -3.306 4.322 1.00 95.62 134 GLN A C 1
ATOM 1005 O O . GLN A 1 134 ? -8.970 -3.095 5.448 1.00 95.62 134 GLN A O 1
ATOM 1010 N N . GLY A 1 135 ? -8.927 -4.357 3.605 1.00 95.25 135 GLY A N 1
ATOM 1011 C CA . GLY A 1 135 ? -9.902 -5.327 4.096 1.00 95.25 135 GLY A CA 1
ATOM 1012 C C . GLY A 1 135 ? -9.417 -6.078 5.338 1.00 95.25 135 GLY A C 1
ATOM 1013 O O . GLY A 1 135 ? -10.173 -6.217 6.303 1.00 95.25 135 GLY A O 1
ATOM 1014 N N . ALA A 1 136 ? -8.160 -6.524 5.344 1.00 96.44 136 ALA A N 1
ATOM 1015 C CA . ALA A 1 136 ? -7.555 -7.207 6.481 1.00 96.44 136 ALA A CA 1
ATOM 1016 C C . ALA A 1 136 ? -7.479 -6.290 7.711 1.00 96.44 136 ALA A C 1
ATOM 1018 O O . ALA A 1 136 ? -7.821 -6.714 8.815 1.00 96.44 136 ALA A O 1
ATOM 1019 N N . TRP A 1 137 ? -7.118 -5.018 7.521 1.00 96.00 137 TRP A N 1
ATOM 1020 C CA . TRP A 1 137 ? -7.104 -4.011 8.583 1.00 96.00 137 TRP A CA 1
ATOM 1021 C C . TRP A 1 137 ? -8.483 -3.828 9.224 1.00 96.00 137 TRP A C 1
ATOM 1023 O O . TRP A 1 137 ? -8.630 -3.932 10.451 1.00 96.00 137 TRP A O 1
ATOM 1033 N N . ASN A 1 138 ? -9.507 -3.652 8.385 1.00 94.56 138 ASN A N 1
ATOM 1034 C CA . ASN A 1 138 ? -10.893 -3.476 8.811 1.00 94.56 138 ASN A CA 1
ATOM 1035 C C . ASN A 1 138 ? -11.389 -4.620 9.697 1.00 94.56 138 ASN A C 1
ATOM 1037 O O . ASN A 1 138 ? -11.937 -4.378 10.776 1.00 94.56 138 ASN A O 1
ATOM 1041 N N . HIS A 1 139 ? -11.106 -5.859 9.291 1.00 95.12 139 HIS A N 1
ATOM 1042 C CA . HIS A 1 139 ? -11.535 -7.072 9.993 1.00 95.12 139 HIS A CA 1
ATOM 1043 C C . HIS A 1 139 ? -10.528 -7.576 11.038 1.00 95.12 139 HIS A C 1
ATOM 1045 O O . HIS A 1 139 ? -10.696 -8.675 11.566 1.00 95.12 139 HIS A O 1
ATOM 1051 N N . ASN A 1 140 ? -9.484 -6.797 11.346 1.00 96.12 140 ASN A N 1
ATOM 1052 C CA . ASN A 1 140 ? -8.432 -7.164 12.299 1.00 96.12 140 ASN A CA 1
ATOM 1053 C C . ASN A 1 140 ? -7.731 -8.505 11.975 1.00 96.12 140 ASN A C 1
ATOM 1055 O O . ASN A 1 140 ? -7.379 -9.278 12.866 1.00 96.12 140 ASN A O 1
ATOM 1059 N N . GLN A 1 141 ? -7.541 -8.801 10.689 1.00 96.50 141 GLN A N 1
ATOM 1060 C CA . GLN A 1 141 ? -6.872 -10.007 10.195 1.00 96.50 141 GLN A CA 1
ATOM 1061 C C . GLN A 1 141 ? -5.355 -9.792 10.152 1.00 96.50 141 GLN A C 1
ATOM 1063 O O . GLN A 1 141 ? -4.747 -9.722 9.084 1.00 96.50 141 GLN A O 1
ATOM 1068 N N . LEU A 1 142 ? -4.740 -9.653 11.329 1.00 96.50 142 LEU A N 1
ATOM 1069 C CA . LEU A 1 142 ? -3.310 -9.350 11.454 1.00 96.50 142 LEU A CA 1
ATOM 1070 C C . LEU A 1 142 ? -2.414 -10.403 10.790 1.00 96.50 142 LEU A C 1
ATOM 1072 O O . LEU A 1 142 ? -1.420 -10.030 10.179 1.00 96.50 142 LEU A O 1
ATOM 1076 N N . ASP A 1 143 ? -2.804 -11.679 10.826 1.00 97.62 143 ASP A N 1
ATOM 1077 C CA . ASP A 1 143 ? -2.057 -12.762 10.172 1.00 97.62 143 ASP A CA 1
ATOM 1078 C C . ASP A 1 143 ? -1.918 -12.518 8.657 1.00 97.62 143 ASP A C 1
ATOM 1080 O O . ASP A 1 143 ? -0.863 -12.747 8.076 1.00 97.62 143 ASP A O 1
ATOM 1084 N N . THR A 1 144 ? -2.961 -11.982 8.010 1.00 97.56 144 THR A N 1
ATOM 1085 C CA . THR A 1 144 ? -2.904 -11.611 6.589 1.00 97.56 144 THR A CA 1
ATOM 1086 C C . THR A 1 144 ? -1.993 -10.413 6.360 1.00 97.56 144 THR A C 1
ATOM 1088 O O . THR A 1 144 ? -1.291 -10.382 5.361 1.00 97.56 144 THR A O 1
ATOM 1091 N N . ILE A 1 145 ? -1.969 -9.430 7.263 1.00 97.56 145 ILE A N 1
ATOM 1092 C CA . ILE A 1 145 ? -1.091 -8.258 7.124 1.00 97.56 145 ILE A CA 1
ATOM 1093 C C . ILE A 1 145 ? 0.383 -8.667 7.241 1.00 97.56 145 ILE A C 1
ATOM 1095 O O . ILE A 1 145 ? 1.207 -8.177 6.470 1.00 97.56 145 ILE A O 1
ATOM 1099 N N . GLU A 1 146 ? 0.710 -9.585 8.155 1.00 97.75 146 GLU A N 1
ATOM 1100 C CA . GLU A 1 146 ? 2.078 -10.077 8.384 1.00 97.75 146 GLU A CA 1
ATOM 1101 C C . GLU A 1 146 ? 2.722 -10.666 7.117 1.00 97.75 146 GLU A C 1
ATOM 1103 O O . GLU A 1 146 ? 3.920 -10.504 6.902 1.00 97.75 146 GLU A O 1
ATOM 1108 N N . GLU A 1 147 ? 1.933 -11.285 6.232 1.00 97.25 147 GLU A N 1
ATOM 1109 C CA . GLU A 1 147 ? 2.422 -11.853 4.965 1.00 97.25 147 GLU A CA 1
ATOM 1110 C C . GLU A 1 147 ? 2.872 -10.794 3.940 1.00 97.25 147 GLU A C 1
ATOM 1112 O O . GLU A 1 147 ? 3.614 -11.110 3.007 1.00 97.25 147 GLU A O 1
ATOM 1117 N N . TYR A 1 148 ? 2.427 -9.544 4.091 1.00 96.25 148 TYR A N 1
ATOM 1118 C CA . TYR A 1 148 ? 2.622 -8.474 3.106 1.00 96.25 148 TYR A CA 1
ATOM 1119 C C . TYR A 1 148 ? 3.690 -7.458 3.491 1.00 96.25 148 TYR A C 1
ATOM 1121 O O . TYR A 1 148 ? 4.245 -6.787 2.618 1.00 96.25 148 TYR A O 1
ATOM 1129 N N . VAL A 1 149 ? 3.948 -7.298 4.785 1.00 96.62 149 VAL A N 1
ATOM 1130 C CA . VAL A 1 149 ? 4.794 -6.221 5.302 1.00 96.62 149 VAL A CA 1
ATOM 1131 C C . VAL A 1 149 ? 6.074 -6.773 5.920 1.00 96.62 149 VAL A C 1
ATOM 1133 O O . VAL A 1 149 ? 6.193 -7.953 6.237 1.00 96.62 149 VAL A O 1
ATOM 1136 N N . SER A 1 150 ? 7.077 -5.913 6.094 1.00 97.31 150 SER A N 1
ATOM 1137 C CA . SER A 1 150 ? 8.281 -6.313 6.819 1.00 97.31 150 SER A CA 1
ATOM 1138 C C . SER A 1 150 ? 7.963 -6.571 8.301 1.00 97.31 150 SER A C 1
ATOM 1140 O O . SER A 1 150 ? 7.067 -5.926 8.849 1.00 97.31 150 SER A O 1
ATOM 1142 N N . PRO A 1 151 ? 8.733 -7.426 9.003 1.00 97.81 151 PRO A N 1
ATOM 1143 C CA . PRO A 1 151 ? 8.490 -7.705 10.420 1.00 97.81 151 PRO A CA 1
ATOM 1144 C C . PRO A 1 151 ? 8.489 -6.454 11.308 1.00 97.81 151 PRO A C 1
ATOM 1146 O O . PRO A 1 151 ? 7.733 -6.379 12.269 1.00 97.81 151 PRO A O 1
ATOM 1149 N N . SER A 1 152 ? 9.314 -5.451 10.983 1.00 97.62 152 SER A N 1
ATOM 1150 C CA . SER A 1 152 ? 9.331 -4.188 11.726 1.00 97.62 152 SER A CA 1
ATOM 1151 C C . SER A 1 152 ? 8.044 -3.388 11.522 1.00 97.62 152 SER A C 1
ATOM 1153 O O . SER A 1 152 ? 7.466 -2.923 12.495 1.00 97.62 152 SER A O 1
ATOM 1155 N N . LEU A 1 153 ? 7.569 -3.274 10.275 1.00 96.38 153 LEU A N 1
ATOM 1156 C CA . LEU A 1 153 ? 6.328 -2.560 9.974 1.00 96.38 153 LEU A CA 1
ATOM 1157 C C . LEU A 1 153 ? 5.106 -3.303 10.534 1.00 96.38 153 LEU A C 1
ATOM 1159 O O . LEU A 1 153 ? 4.149 -2.669 10.965 1.00 96.38 153 LEU A O 1
ATOM 1163 N N . PHE A 1 154 ? 5.141 -4.637 10.572 1.00 98.12 154 PHE A N 1
ATOM 1164 C CA . PHE A 1 154 ? 4.074 -5.434 11.170 1.00 98.12 154 PHE A CA 1
ATOM 1165 C C . PHE A 1 154 ? 3.878 -5.123 12.655 1.00 98.12 154 PHE A C 1
ATOM 1167 O O . PHE A 1 154 ? 2.748 -4.899 13.087 1.00 98.12 154 PHE A O 1
ATOM 1174 N N . GLU A 1 155 ? 4.961 -5.082 13.436 1.00 98.06 155 GLU A N 1
ATOM 1175 C CA . GLU A 1 155 ? 4.871 -4.783 14.868 1.00 98.06 155 GLU A CA 1
ATOM 1176 C C . GLU A 1 155 ? 4.309 -3.374 15.118 1.00 98.06 155 GLU A C 1
ATOM 1178 O O . GLU A 1 155 ? 3.461 -3.204 15.999 1.00 98.06 155 GLU A O 1
ATOM 1183 N N . ASP A 1 156 ? 4.690 -2.393 14.293 1.00 97.38 156 ASP A N 1
ATOM 1184 C CA . ASP A 1 156 ? 4.136 -1.036 14.348 1.00 97.38 156 ASP A CA 1
ATOM 1185 C C . ASP A 1 156 ? 2.628 -1.026 14.028 1.00 97.38 156 ASP A C 1
ATOM 1187 O O . ASP A 1 156 ? 1.825 -0.490 14.797 1.00 97.38 156 ASP A O 1
ATOM 1191 N N . LEU A 1 157 ? 2.216 -1.681 12.935 1.00 96.12 157 LEU A N 1
ATOM 1192 C CA . LEU A 1 157 ? 0.809 -1.780 12.524 1.00 96.12 157 LEU A CA 1
ATOM 1193 C C . LEU A 1 157 ? -0.047 -2.515 13.558 1.00 96.12 157 LEU A C 1
ATOM 1195 O O . LEU A 1 157 ? -1.174 -2.114 13.839 1.00 96.12 157 LEU A O 1
ATOM 1199 N N . LYS A 1 158 ? 0.487 -3.573 14.165 1.00 96.69 158 LYS A N 1
ATOM 1200 C CA . LYS A 1 158 ? -0.173 -4.327 15.233 1.00 96.69 158 LYS A CA 1
ATOM 1201 C C . LYS A 1 158 ? -0.370 -3.478 16.484 1.00 96.69 158 LYS A C 1
ATOM 1203 O O . LYS A 1 158 ? -1.449 -3.512 17.080 1.00 96.69 158 LYS A O 1
ATOM 1208 N N . ALA A 1 159 ? 0.645 -2.708 16.876 1.00 96.94 159 ALA A N 1
ATOM 1209 C CA . ALA A 1 159 ? 0.539 -1.778 17.994 1.00 96.94 159 ALA A CA 1
ATOM 1210 C C . ALA A 1 159 ? -0.497 -0.678 17.717 1.00 96.94 159 ALA A C 1
ATOM 1212 O O . ALA A 1 159 ? -1.238 -0.303 18.624 1.00 96.94 159 ALA A O 1
ATOM 1213 N N . GLU A 1 160 ? -0.583 -0.191 16.478 1.00 95.81 160 GLU A N 1
ATOM 1214 C CA . GLU A 1 160 ? -1.590 0.789 16.069 1.00 95.81 160 GLU A CA 1
ATOM 1215 C C . GLU A 1 160 ? -2.999 0.186 16.074 1.00 95.81 160 GLU A C 1
ATOM 1217 O O . GLU A 1 160 ? -3.909 0.735 16.695 1.00 95.81 160 GLU A O 1
ATOM 1222 N N . ARG A 1 161 ? -3.175 -1.007 15.494 1.00 94.38 161 ARG A N 1
ATOM 1223 C CA . ARG A 1 161 ? -4.473 -1.691 15.452 1.00 94.38 161 ARG A CA 1
ATOM 1224 C C . ARG A 1 161 ? -5.025 -1.986 16.843 1.00 94.38 161 ARG A C 1
ATOM 1226 O O . ARG A 1 161 ? -6.240 -1.943 17.025 1.00 94.38 161 ARG A O 1
ATOM 1233 N N . ALA A 1 162 ? -4.149 -2.252 17.815 1.00 95.38 162 ALA A N 1
ATOM 1234 C CA . ALA A 1 162 ? -4.509 -2.492 19.211 1.00 95.38 162 ALA A CA 1
ATOM 1235 C C . ALA A 1 162 ? -5.048 -1.247 19.942 1.00 95.38 162 ALA A C 1
ATOM 1237 O O . ALA A 1 162 ? -5.689 -1.396 20.982 1.00 95.38 162 ALA A O 1
ATOM 1238 N N . LYS A 1 163 ? -4.801 -0.034 19.425 1.00 95.06 163 LYS A N 1
ATOM 1239 C CA . LYS A 1 163 ? -5.367 1.219 19.961 1.00 95.06 163 LYS A CA 1
ATOM 1240 C C . LYS A 1 163 ? -6.797 1.465 19.478 1.00 95.06 163 LYS A C 1
ATOM 1242 O O . LYS A 1 163 ? -7.504 2.265 20.085 1.00 95.06 163 LYS A O 1
ATOM 1247 N N . LEU A 1 164 ? -7.202 0.810 18.390 1.00 90.56 164 LEU A N 1
ATOM 1248 C CA . LEU A 1 164 ? -8.507 0.975 17.762 1.00 90.56 164 LEU A CA 1
ATOM 1249 C C . LEU A 1 164 ? -9.495 -0.058 18.311 1.00 90.56 164 LEU A C 1
ATOM 1251 O O . LEU A 1 164 ? -9.221 -1.260 18.325 1.00 90.56 164 LEU A O 1
ATOM 1255 N N . GLU A 1 165 ? -10.670 0.402 18.732 1.00 86.06 165 GLU A N 1
ATOM 1256 C CA . GLU A 1 165 ? -11.754 -0.471 19.183 1.00 86.06 165 GLU A CA 1
ATOM 1257 C C . GLU A 1 165 ? -12.676 -0.852 18.016 1.00 86.06 165 GLU A C 1
ATOM 1259 O O . GLU A 1 165 ? -12.925 -0.053 17.116 1.00 86.06 165 GLU A O 1
ATOM 1264 N N . GLY A 1 166 ? -13.215 -2.073 18.046 1.00 83.81 166 GLY A N 1
ATOM 1265 C CA . GLY A 1 166 ? -14.191 -2.539 17.056 1.00 83.81 166 GLY A CA 1
ATOM 1266 C C . GLY A 1 166 ? -13.621 -2.803 15.659 1.00 83.81 166 GLY A C 1
ATOM 1267 O O . GLY A 1 166 ? -12.405 -2.819 15.438 1.00 83.81 166 GLY A O 1
ATOM 1268 N N . GLU A 1 167 ? -14.521 -3.076 14.717 1.00 83.38 167 GLU A N 1
ATOM 1269 C CA . GLU A 1 167 ? -14.200 -3.183 13.291 1.00 83.38 167 GLU A CA 1
ATOM 1270 C C . GLU A 1 167 ? -13.964 -1.786 12.711 1.00 83.38 167 GLU A C 1
ATOM 1272 O O . GLU A 1 167 ? -14.585 -0.821 13.150 1.00 83.38 167 GLU A O 1
ATOM 1277 N N . GLN A 1 168 ? -13.039 -1.676 11.757 1.00 91.25 168 GLN A N 1
ATOM 1278 C CA . GLN A 1 168 ? -12.871 -0.437 10.991 1.00 91.25 168 GLN A CA 1
ATOM 1279 C C . GLN A 1 168 ? -13.690 -0.537 9.703 1.00 91.25 168 GLN A C 1
ATOM 1281 O O . GLN A 1 168 ? -13.972 -1.641 9.225 1.00 91.25 168 GLN A O 1
ATOM 1286 N N . HIS A 1 169 ? -14.102 0.603 9.153 1.00 90.19 169 HIS A N 1
ATOM 1287 C CA . HIS A 1 169 ? -15.090 0.646 8.075 1.00 90.19 169 HIS A CA 1
ATOM 1288 C C . HIS A 1 169 ? -14.611 1.443 6.856 1.00 90.19 169 HIS A C 1
ATOM 1290 O O . HIS A 1 169 ? -15.423 2.005 6.118 1.00 90.19 169 HIS A O 1
ATOM 1296 N N . THR A 1 170 ? -13.299 1.425 6.607 1.00 92.25 170 THR A N 1
ATOM 1297 C CA . THR A 1 170 ? -12.674 2.043 5.436 1.00 92.25 170 THR A CA 1
ATOM 1298 C C . THR A 1 170 ? -13.075 1.318 4.152 1.00 92.25 170 THR A C 1
ATOM 1300 O O . THR A 1 170 ? -12.676 0.181 3.905 1.00 92.25 170 THR A O 1
ATOM 1303 N N . ASP A 1 171 ? -13.843 1.982 3.300 1.00 94.50 171 ASP A N 1
ATOM 1304 C CA . ASP A 1 171 ? -14.285 1.484 2.000 1.00 94.50 171 ASP A CA 1
ATOM 1305 C C . ASP A 1 171 ? -13.500 2.175 0.877 1.00 94.50 171 ASP A C 1
ATOM 1307 O O . ASP A 1 171 ? -13.622 3.386 0.665 1.00 94.50 171 ASP A O 1
ATOM 1311 N N . VAL A 1 172 ? -12.674 1.411 0.155 1.00 96.62 172 VAL A N 1
ATOM 1312 C CA . VAL A 1 172 ? -11.875 1.918 -0.971 1.00 96.62 172 VAL A CA 1
ATOM 1313 C C . VAL A 1 172 ? -12.766 2.036 -2.205 1.00 96.62 172 VAL A C 1
ATOM 1315 O O . VAL A 1 172 ? -12.999 1.057 -2.918 1.00 96.62 172 VAL A O 1
ATOM 1318 N N . MET A 1 173 ? -13.223 3.253 -2.498 1.00 96.50 173 MET A N 1
ATOM 1319 C CA . MET A 1 173 ? -14.118 3.526 -3.625 1.00 96.50 173 MET A CA 1
ATOM 1320 C C . MET A 1 173 ? -13.424 3.264 -4.963 1.00 96.50 173 MET A C 1
ATOM 1322 O O . MET A 1 173 ? -13.953 2.582 -5.842 1.00 96.50 173 MET A O 1
ATOM 1326 N N . TYR A 1 174 ? -12.217 3.802 -5.115 1.00 97.25 174 TYR A N 1
ATOM 1327 C CA . TYR A 1 174 ? -11.320 3.489 -6.215 1.00 97.25 174 TYR A CA 1
ATOM 1328 C C . TYR A 1 174 ? -9.877 3.704 -5.771 1.00 97.25 174 TYR A C 1
ATOM 1330 O O . TYR A 1 174 ? -9.590 4.535 -4.913 1.00 97.25 174 TYR A O 1
ATOM 1338 N N . VAL A 1 175 ? -8.972 2.950 -6.383 1.00 97.88 175 VAL A N 1
ATOM 1339 C CA . VAL A 1 175 ? -7.532 3.117 -6.215 1.00 97.88 175 VAL A CA 1
ATOM 1340 C C . VAL A 1 175 ? -6.859 2.779 -7.535 1.00 97.88 175 VAL A C 1
ATOM 1342 O O . VAL A 1 175 ? -7.206 1.780 -8.181 1.00 97.88 175 VAL A O 1
ATOM 1345 N N . ASP A 1 176 ? -5.928 3.630 -7.927 1.00 97.88 176 ASP A N 1
ATOM 1346 C CA . ASP A 1 176 ? -4.999 3.417 -9.018 1.00 97.88 176 ASP A CA 1
ATOM 1347 C C . ASP A 1 176 ? -3.565 3.383 -8.490 1.00 97.88 176 ASP A C 1
ATOM 1349 O O . ASP A 1 176 ? -3.306 3.807 -7.363 1.00 97.88 176 ASP A O 1
ATOM 1353 N N . ALA A 1 177 ? -2.648 2.837 -9.283 1.00 98.00 177 ALA A N 1
ATOM 1354 C CA . ALA A 1 177 ? -1.254 2.703 -8.887 1.00 98.00 177 ALA A CA 1
ATOM 1355 C C . ALA A 1 177 ? -0.316 3.024 -10.050 1.00 98.00 177 ALA A C 1
ATOM 1357 O O . ALA A 1 177 ? -0.535 2.580 -11.178 1.00 98.00 177 ALA A O 1
ATOM 1358 N N . GLU A 1 178 ? 0.763 3.738 -9.752 1.00 97.12 178 GLU A N 1
ATOM 1359 C CA . GLU A 1 178 ? 1.837 4.046 -10.691 1.00 97.12 178 GLU A CA 1
ATOM 1360 C C . GLU A 1 178 ? 3.187 3.663 -10.085 1.0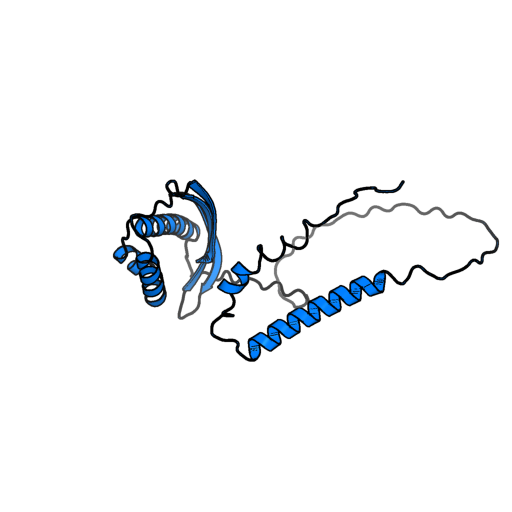0 97.12 178 GLU A C 1
ATOM 1362 O O . GLU A 1 178 ? 3.434 3.878 -8.899 1.00 97.12 178 GLU A O 1
ATOM 1367 N N . ILE A 1 179 ? 4.087 3.102 -10.896 1.00 96.56 179 ILE A N 1
ATOM 1368 C CA . ILE A 1 179 ? 5.468 2.880 -10.464 1.00 96.56 179 ILE A CA 1
ATOM 1369 C C . ILE A 1 179 ? 6.217 4.204 -10.573 1.00 96.56 179 ILE A C 1
ATOM 1371 O O . ILE A 1 179 ? 6.522 4.659 -11.672 1.00 96.56 179 ILE A O 1
ATOM 1375 N N . VAL A 1 180 ? 6.576 4.776 -9.428 1.00 96.31 180 VAL A N 1
ATOM 1376 C CA . VAL A 1 180 ? 7.296 6.055 -9.355 1.00 96.31 180 VAL A CA 1
ATOM 1377 C C . VAL A 1 180 ? 8.803 5.882 -9.206 1.00 96.31 180 VAL A C 1
ATOM 1379 O O . VAL A 1 180 ? 9.551 6.817 -9.459 1.00 96.31 180 VAL A O 1
ATOM 1382 N N . ARG A 1 181 ? 9.273 4.689 -8.821 1.00 95.25 181 ARG A N 1
ATOM 1383 C CA . ARG A 1 181 ? 10.700 4.338 -8.776 1.00 95.25 181 ARG A CA 1
ATOM 1384 C C . ARG A 1 181 ? 10.883 2.840 -8.987 1.00 95.25 181 ARG A C 1
ATOM 1386 O O . ARG A 1 181 ? 10.127 2.041 -8.444 1.00 95.25 181 ARG A O 1
ATOM 1393 N N . ALA A 1 182 ? 11.931 2.457 -9.703 1.00 95.50 182 ALA A N 1
ATOM 1394 C CA . ALA A 1 182 ? 12.412 1.084 -9.764 1.00 95.50 182 ALA A CA 1
ATOM 1395 C C . ALA A 1 182 ? 13.941 1.037 -9.686 1.00 95.50 182 ALA A C 1
ATOM 1397 O O . ALA A 1 182 ? 14.652 1.737 -10.412 1.00 95.50 182 ALA A O 1
ATOM 1398 N N . GLU A 1 183 ? 14.446 0.190 -8.798 1.00 94.25 183 GLU A N 1
ATOM 1399 C CA . GLU A 1 183 ? 15.863 -0.059 -8.595 1.00 94.25 183 GLU A CA 1
ATOM 1400 C C . GLU A 1 183 ? 16.117 -1.563 -8.601 1.00 94.25 183 GLU A C 1
ATOM 1402 O O . GLU A 1 183 ? 15.561 -2.317 -7.804 1.00 94.25 183 GLU A O 1
ATOM 1407 N N . TYR A 1 184 ? 16.975 -1.995 -9.515 1.00 95.56 184 TYR A N 1
ATOM 1408 C CA . TYR A 1 184 ? 17.347 -3.389 -9.670 1.00 95.56 184 TYR A CA 1
ATOM 1409 C C . TYR A 1 184 ? 18.868 -3.523 -9.749 1.00 95.56 184 TYR A C 1
ATOM 1411 O O . TYR A 1 184 ? 19.518 -2.855 -10.553 1.00 95.56 184 TYR A O 1
ATOM 1419 N N . ASP A 1 185 ? 19.440 -4.383 -8.913 1.00 92.62 185 ASP A N 1
ATOM 1420 C CA . ASP A 1 185 ? 20.861 -4.717 -8.918 1.00 92.62 185 ASP A CA 1
ATOM 1421 C C . ASP A 1 185 ? 21.083 -6.230 -8.726 1.00 92.62 185 ASP A C 1
ATOM 1423 O O . ASP A 1 185 ? 20.153 -7.035 -8.780 1.00 92.62 185 ASP A O 1
ATOM 1427 N N . ALA A 1 186 ? 22.342 -6.638 -8.542 1.00 92.75 186 ALA A N 1
ATOM 1428 C CA . ALA A 1 186 ? 22.711 -8.046 -8.388 1.00 92.75 186 ALA A CA 1
ATOM 1429 C C . ALA A 1 186 ? 22.143 -8.715 -7.119 1.00 92.75 186 ALA A C 1
ATOM 1431 O O . ALA A 1 186 ? 22.103 -9.942 -7.051 1.00 92.75 186 ALA A O 1
ATOM 1432 N N . ASN A 1 187 ? 21.737 -7.932 -6.120 1.00 93.56 187 ASN A N 1
ATOM 1433 C CA . ASN A 1 187 ? 21.318 -8.404 -4.805 1.00 93.56 187 ASN A CA 1
ATOM 1434 C C . ASN A 1 187 ? 19.822 -8.191 -4.548 1.00 93.56 187 ASN A C 1
ATOM 1436 O O . ASN A 1 187 ? 19.240 -8.949 -3.772 1.00 93.56 187 ASN A O 1
ATOM 1440 N N . LYS A 1 188 ? 19.196 -7.168 -5.149 1.00 93.12 188 LYS A N 1
ATOM 1441 C CA . LYS A 1 188 ? 17.791 -6.830 -4.892 1.00 93.12 188 LYS A CA 1
ATOM 1442 C C . LYS A 1 188 ? 17.069 -6.205 -6.086 1.00 93.12 188 LYS A C 1
ATOM 1444 O O . LYS A 1 188 ? 17.661 -5.543 -6.934 1.00 93.12 188 LYS A O 1
ATOM 1449 N N . ALA A 1 189 ? 15.751 -6.379 -6.085 1.00 93.88 189 ALA A N 1
ATOM 1450 C CA . ALA A 1 189 ? 14.807 -5.598 -6.871 1.00 93.88 189 ALA A CA 1
ATOM 1451 C C . ALA A 1 189 ? 13.880 -4.865 -5.897 1.00 93.88 189 ALA A C 1
ATOM 1453 O O . ALA A 1 189 ? 13.303 -5.492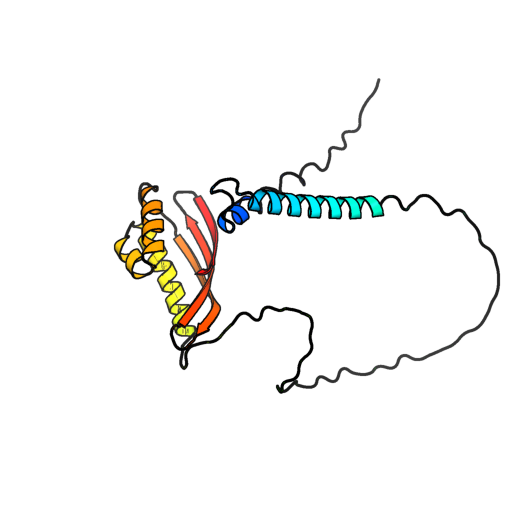 -5.011 1.00 93.88 189 ALA A O 1
ATOM 1454 N N . GLN A 1 190 ? 13.755 -3.554 -6.049 1.00 94.69 190 GLN A N 1
ATOM 1455 C CA . GLN A 1 190 ? 12.906 -2.710 -5.222 1.00 94.69 190 GLN A CA 1
ATOM 1456 C C . GLN A 1 190 ? 12.124 -1.762 -6.126 1.00 94.69 190 GLN A C 1
ATOM 1458 O O . GLN A 1 190 ? 12.686 -1.146 -7.032 1.00 94.69 190 GLN A O 1
ATOM 1463 N N . LEU A 1 191 ? 10.828 -1.642 -5.871 1.00 95.50 191 LEU A N 1
ATOM 1464 C CA . LEU A 1 191 ? 9.956 -0.689 -6.540 1.00 95.50 191 LEU A CA 1
ATOM 1465 C C . LEU A 1 191 ? 9.326 0.220 -5.493 1.00 95.50 191 LEU A C 1
ATOM 1467 O O . LEU A 1 191 ? 9.171 -0.191 -4.346 1.00 95.50 191 LEU A O 1
ATOM 1471 N N . SER A 1 192 ? 8.974 1.429 -5.911 1.00 96.88 192 SER A N 1
ATOM 1472 C CA . SER A 1 192 ? 8.067 2.292 -5.165 1.00 96.88 192 SER A CA 1
ATOM 1473 C C . SER A 1 192 ? 6.839 2.567 -6.013 1.00 96.88 192 SER A C 1
ATOM 1475 O O . SER A 1 192 ? 6.957 2.909 -7.196 1.00 96.88 192 SER A O 1
ATOM 1477 N N . LEU A 1 193 ? 5.675 2.403 -5.403 1.00 97.69 193 LEU A N 1
ATOM 1478 C CA . LEU A 1 193 ? 4.372 2.600 -6.011 1.00 97.69 193 LEU A CA 1
ATOM 1479 C C . LEU A 1 193 ? 3.713 3.817 -5.385 1.00 97.69 193 LEU A C 1
ATOM 1481 O O . LEU A 1 193 ? 3.623 3.900 -4.166 1.00 97.69 193 LEU A O 1
ATOM 1485 N N . GLN A 1 194 ? 3.214 4.729 -6.210 1.00 98.06 194 GLN A N 1
ATOM 1486 C CA . GLN A 1 194 ? 2.281 5.747 -5.757 1.00 98.06 194 GLN A CA 1
ATOM 1487 C C . GLN A 1 194 ? 0.863 5.235 -5.966 1.00 98.06 194 GLN A C 1
ATOM 1489 O O . GLN A 1 194 ? 0.468 4.939 -7.095 1.00 98.06 194 GLN A O 1
ATOM 1494 N N . PHE A 1 195 ? 0.101 5.148 -4.884 1.00 98.44 195 PHE A N 1
ATOM 1495 C CA . PHE A 1 195 ? -1.326 4.888 -4.926 1.00 98.44 195 PHE A CA 1
ATOM 1496 C C . PHE A 1 195 ? -2.077 6.211 -4.873 1.00 98.44 195 PHE A C 1
ATOM 1498 O O . PHE A 1 195 ? -1.809 7.060 -4.024 1.00 98.44 195 PHE A O 1
ATOM 1505 N N . SER A 1 196 ? -3.033 6.371 -5.783 1.00 98.31 196 SER A N 1
ATOM 1506 C CA . SER A 1 196 ? -3.955 7.503 -5.776 1.00 98.31 196 SER A CA 1
ATOM 1507 C C . SER A 1 196 ? -5.385 7.004 -5.854 1.00 98.31 196 SER A C 1
ATOM 1509 O O . SER A 1 196 ? -5.678 6.018 -6.532 1.00 98.31 196 SER A O 1
ATOM 1511 N N . GLY A 1 197 ? -6.299 7.638 -5.136 1.00 97.56 197 GLY A N 1
ATOM 1512 C CA . GLY A 1 197 ? -7.630 7.069 -5.007 1.00 97.56 197 GLY A CA 1
ATOM 1513 C C . GLY A 1 197 ? -8.557 7.879 -4.136 1.00 97.56 197 GLY A C 1
ATOM 1514 O O . GLY A 1 197 ? -8.322 9.054 -3.868 1.00 97.56 197 GLY A O 1
ATOM 1515 N N . ARG A 1 198 ? -9.613 7.215 -3.682 1.00 97.56 198 ARG A N 1
ATOM 1516 C CA . ARG A 1 198 ? -10.536 7.761 -2.700 1.00 97.56 198 ARG A CA 1
ATOM 1517 C C . ARG A 1 198 ? -11.082 6.660 -1.815 1.00 97.56 198 ARG A C 1
ATOM 1519 O O . ARG A 1 198 ? -11.434 5.584 -2.310 1.00 97.56 198 ARG A O 1
ATOM 1526 N N . TYR A 1 199 ? -11.191 6.956 -0.529 1.00 96.62 199 TYR A N 1
ATOM 1527 C CA . TYR A 1 199 ? -11.844 6.094 0.439 1.00 96.62 199 TYR A CA 1
ATOM 1528 C C . TYR A 1 199 ? -12.960 6.840 1.161 1.00 96.62 199 TYR A C 1
ATOM 1530 O O . TYR A 1 199 ? -13.050 8.069 1.135 1.00 96.62 199 TYR A O 1
ATOM 1538 N N . ARG A 1 200 ? -13.823 6.069 1.810 1.00 95.75 200 ARG A N 1
ATOM 1539 C CA . ARG A 1 200 ? -14.869 6.582 2.683 1.00 95.75 200 ARG A CA 1
ATOM 1540 C C . ARG A 1 200 ? -14.952 5.728 3.935 1.00 95.75 200 ARG A C 1
ATOM 1542 O O . ARG A 1 200 ? -14.930 4.508 3.825 1.00 95.75 200 ARG A O 1
ATOM 1549 N N . ASP A 1 201 ? -15.158 6.353 5.083 1.00 93.12 201 ASP A N 1
ATOM 1550 C CA . ASP A 1 201 ? -15.600 5.672 6.297 1.00 93.12 201 ASP A CA 1
ATOM 1551 C C . ASP A 1 201 ? -17.061 6.047 6.586 1.00 93.12 201 ASP A C 1
ATOM 1553 O O . ASP A 1 201 ? -17.408 7.213 6.792 1.00 93.12 201 ASP A O 1
ATOM 1557 N N . ALA A 1 202 ? -17.952 5.053 6.558 1.00 84.81 202 ALA A N 1
ATOM 1558 C CA . ALA A 1 202 ? -19.381 5.272 6.773 1.00 84.81 202 ALA A CA 1
ATOM 1559 C C . ALA A 1 202 ? -19.755 5.475 8.252 1.00 84.81 202 ALA A C 1
ATOM 1561 O O . ALA A 1 202 ? -20.786 6.091 8.528 1.00 84.81 202 ALA A O 1
ATOM 1562 N N . ALA A 1 203 ? -18.955 4.954 9.185 1.00 85.75 203 ALA A N 1
ATOM 1563 C CA . ALA A 1 203 ? -19.171 5.120 10.618 1.00 85.75 203 ALA A CA 1
ATOM 1564 C C . ALA A 1 203 ? -18.761 6.526 11.075 1.00 85.75 203 ALA A C 1
ATOM 1566 O O . ALA A 1 203 ? -19.453 7.130 11.896 1.00 85.75 203 ALA A O 1
ATOM 1567 N N . GLU A 1 204 ? -17.690 7.068 10.494 1.00 85.56 204 GLU A N 1
ATOM 1568 C CA . GLU A 1 204 ? -17.203 8.420 10.781 1.00 85.56 204 GLU A CA 1
ATOM 1569 C C . GLU A 1 204 ? -17.813 9.494 9.865 1.00 85.56 204 GLU A C 1
ATOM 1571 O O . GLU A 1 204 ? -17.804 10.681 10.196 1.00 85.56 204 GLU A O 1
ATOM 1576 N N . GLY A 1 205 ? -18.399 9.095 8.730 1.00 89.69 205 GLY A N 1
ATOM 1577 C CA . GLY A 1 205 ? -18.977 10.014 7.746 1.00 89.69 205 GLY A CA 1
ATOM 1578 C C . GLY A 1 205 ? -17.920 10.801 6.966 1.00 89.69 20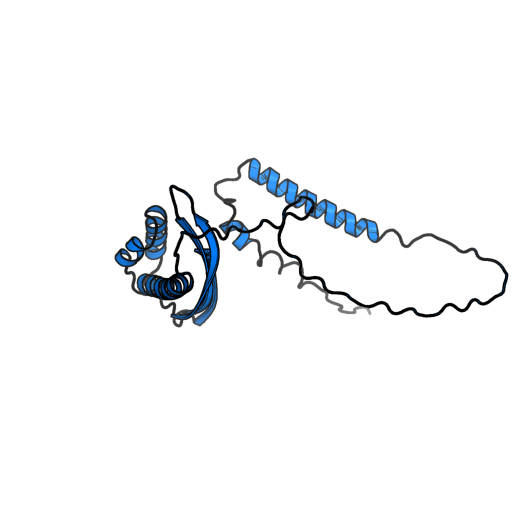5 GLY A C 1
ATOM 1579 O O . GLY A 1 205 ? -18.178 11.935 6.558 1.00 89.69 205 GLY A O 1
ATOM 1580 N N . VAL A 1 206 ? -16.741 10.206 6.784 1.00 92.44 206 VAL A N 1
ATOM 1581 C CA . VAL A 1 206 ? -15.565 10.811 6.149 1.00 92.44 206 VAL A CA 1
ATOM 1582 C C . VAL A 1 206 ? -15.413 10.275 4.726 1.00 92.44 206 VAL A C 1
ATOM 1584 O O . VAL A 1 206 ? -15.644 9.095 4.478 1.00 92.44 206 VAL A O 1
ATOM 1587 N N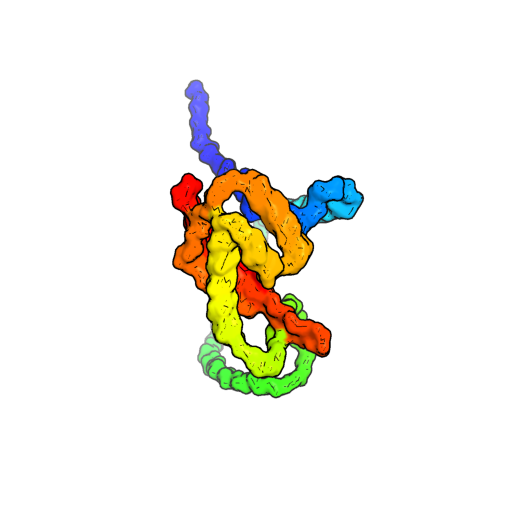 . GLU A 1 207 ? -15.025 11.137 3.788 1.00 96.25 207 GLU A N 1
ATOM 1588 C CA . GLU A 1 207 ? -14.607 10.775 2.429 1.00 96.25 207 GLU A CA 1
ATOM 1589 C C . GLU A 1 207 ? -13.349 11.582 2.099 1.00 96.25 207 GLU A C 1
ATOM 1591 O O . GLU A 1 207 ? -13.384 12.814 2.114 1.00 96.25 207 GLU A O 1
ATOM 1596 N N . GLU A 1 208 ? -12.244 10.892 1.828 1.00 96.25 208 GLU A N 1
ATOM 1597 C CA . GLU A 1 208 ? -10.921 11.494 1.660 1.00 96.25 208 GLU A CA 1
ATOM 1598 C C . GLU A 1 208 ? -10.147 10.842 0.513 1.00 96.25 208 GLU A C 1
ATOM 1600 O O . GLU A 1 208 ? -10.389 9.692 0.127 1.00 96.25 208 GLU A O 1
ATOM 1605 N N . ASP A 1 209 ? -9.217 11.605 -0.058 1.00 97.38 209 ASP A N 1
ATOM 1606 C CA . ASP A 1 209 ? -8.359 11.127 -1.135 1.00 97.38 209 ASP A CA 1
ATOM 1607 C C . ASP A 1 209 ? -7.264 10.199 -0.574 1.00 97.38 209 ASP A C 1
ATOM 1609 O O . ASP A 1 209 ? -6.744 10.401 0.523 1.00 97.38 209 ASP A O 1
ATOM 1613 N N . ILE A 1 210 ? -6.925 9.165 -1.342 1.00 97.50 210 ILE A N 1
ATOM 1614 C CA . ILE A 1 210 ? -5.776 8.292 -1.075 1.00 97.50 210 ILE A CA 1
ATOM 1615 C C . ILE A 1 210 ? -4.581 8.894 -1.814 1.00 97.50 210 ILE A C 1
ATOM 1617 O O . ILE A 1 210 ? -4.667 9.083 -3.028 1.00 97.50 210 ILE A O 1
ATOM 1621 N N . GLU A 1 211 ? -3.483 9.152 -1.106 1.00 97.12 211 GLU A N 1
ATOM 1622 C CA . GLU A 1 211 ? -2.202 9.609 -1.663 1.00 97.12 211 GLU A CA 1
ATOM 1623 C C . GLU A 1 211 ? -1.043 8.909 -0.933 1.00 97.12 211 GLU A C 1
ATOM 1625 O O . GLU A 1 211 ? -0.316 9.515 -0.145 1.00 97.12 211 GLU A O 1
ATOM 1630 N N . ASP A 1 212 ? -0.872 7.611 -1.194 1.00 96.31 212 ASP A N 1
ATOM 1631 C CA . ASP A 1 212 ? 0.126 6.782 -0.509 1.00 96.31 212 ASP A CA 1
ATOM 1632 C C . ASP A 1 212 ? 1.332 6.493 -1.408 1.00 96.31 212 ASP A C 1
ATOM 1634 O O . ASP A 1 212 ? 1.208 6.376 -2.629 1.00 96.31 212 ASP A O 1
ATOM 1638 N N . ILE A 1 213 ? 2.506 6.309 -0.800 1.00 96.81 213 ILE A N 1
ATOM 1639 C CA . ILE A 1 213 ? 3.677 5.726 -1.466 1.00 96.81 213 ILE A CA 1
ATOM 1640 C C . ILE A 1 213 ? 4.109 4.493 -0.688 1.00 96.81 213 ILE A C 1
ATOM 1642 O O . ILE A 1 213 ? 4.413 4.597 0.502 1.00 96.81 213 ILE A O 1
ATOM 1646 N N . TRP A 1 214 ? 4.130 3.345 -1.361 1.00 95.44 214 TRP A N 1
ATOM 1647 C CA . TRP A 1 214 ? 4.602 2.071 -0.815 1.00 95.44 214 TRP A CA 1
ATOM 1648 C C . TRP A 1 214 ? 5.924 1.673 -1.467 1.00 95.44 214 TRP A C 1
ATOM 1650 O O . TRP A 1 214 ? 6.066 1.885 -2.695 1.00 95.44 214 TRP A O 1
#

Organism: Vibrio alginolyticus (NCBI:txid663)

Sequence (214 aa):
TTKSSSKIGLMGGLLGGLLAGGLLAAFFGGAFEGIQFMDILIIGLIAFIIFKLMRGMLGAKQGSMNQQRQQPAFGGNASKFEQPNMQNFEQQPNTNAGGFTGFGAQTDVPHNYPPGFDQAAFINGSREHYRILQGAWNHNQLDTIEEYVSPSLFEDLKAERAKLEGEQHTDVMYVDAEIVRAEYDANKAQLSLQFSGRYRDAAEGVEEDIEDIW